Protein AF-B9WEC1-F1 (afdb_monomer_lite)

Secondary structure (DSSP, 8-state):
---------------------------------SSSHHHHTT----HHHHHHHHHHHHHHHHIIIIIHHHHHHHHHHHHHHHS--SBPPPEEP-EEEEEEEEE-TT-TT-EEEEEEEEEPPB-GGG-TT-PPPTT-EEEEEEEEEEEEPP-TT------EEEEEEEEEEEESS-----EEEEEEEEEEEE--HHHHHHHH-SSS-GGGTTTS-TTTS----EEEEEPPPEEEEHHHHTTEEEEEEEEEE-----------------------B---EEE-TTT-EEEEEEE--HHHHHHHHTHHHHHHHHHHHHHHHHHHHHHHHHHHHHHHHHHTT-

pLDDT: mean 71.39, std 20.26, range [25.2, 93.75]

Foldseek 3Di:
DDDDDDDDDDDDDDDDDDDDDDDDDDDDDDDDPDDPVVVVVVDPDDPVVVVVVVLVVVLVCCLVPPLLVVLLVVLVVVLCVVDPDQKDPWAFKDWDWDWDWDCDPVDRPDTAIEIKIKTDWDFPPPDPRDAFDQAWKKWKKWKWKKAFADPDPDPQPWDKFKKKKWKWFDFPDDPDPDRDTPDIDIDIDTQPQQVQQCVQQVDDHPVCPVVDDCVNGVNGSIDIDIDDIDIDRRSVSVRTGIMMMMIGGPPPPPPPPVDDDDDDDDDPPNDHPDDRMDIDRVPTTMMMGTDDDDPRVCCVVVVVVCSVVSSVVSSCVVSVVVVVVSVVVVVVVVVVVD

Organism: Candida dubliniensis (strain CD36 / ATCC MYA-646 / CBS 7987 / NCPF 3949 / NRRL Y-17841) (NCBI:txid573826)

Sequence (338 aa):
MRDVYEEHNLYKNQTTTIRQKLEHPSKSNTNHITMSWLRYLGLTVPLAALRSYLYMATTATTSLFVLLPIAMITYDQYYKTLIPNESSPIIPLNFTTTTITYKNLKSSNNSNSKNILISNAINPNIFQDYQYDDQLTYIFNINIQAICLSHNNLPLHNEITKINYELISSAAESGDRGDESFKQGSIILNCDPYVIYSRNNQFIPFNFRFWLSPFLIESSQINNINLYPLEIPGNQLKHWGNFKIILNNDNNNNNNNNNNNNNNSQNDHKEIQDIRYLIDDNSSWIQFDVKWSGFRYYMVKYYYICYLTGTVIFFMVSAGVGFFTSYTILLLNNRNKL

Radius of gyration: 43.04 Å; chains: 1; bounding box: 116×77×111 Å

Structure (mmCIF, N/CA/C/O backbone):
data_AF-B9WEC1-F1
#
_entry.id   AF-B9WEC1-F1
#
loop_
_atom_site.group_PDB
_atom_site.id
_atom_site.type_symbol
_atom_site.label_atom_id
_atom_site.label_alt_id
_atom_site.label_comp_id
_atom_site.label_asym_id
_atom_site.label_entity_id
_atom_site.label_seq_id
_atom_site.pdbx_PDB_ins_code
_atom_site.Cartn_x
_atom_site.Cartn_y
_atom_site.Cartn_z
_atom_site.occupancy
_atom_site.B_iso_or_equiv
_atom_site.auth_seq_id
_atom_site.auth_comp_id
_atom_site.auth_asym_id
_atom_site.auth_atom_id
_atom_site.pdbx_PDB_model_num
ATOM 1 N N . MET A 1 1 ? 71.132 47.083 -38.406 1.00 38.03 1 MET A N 1
ATOM 2 C CA . MET A 1 1 ? 72.248 47.105 -39.375 1.00 38.03 1 MET A CA 1
ATOM 3 C C . MET A 1 1 ? 71.842 46.183 -40.520 1.00 38.03 1 MET A C 1
ATOM 5 O O . MET A 1 1 ? 71.783 44.994 -40.261 1.00 38.03 1 MET A O 1
ATOM 9 N N . ARG A 1 2 ? 71.451 46.778 -41.666 1.00 30.42 2 ARG A N 1
ATOM 10 C CA . ARG A 1 2 ? 71.318 46.266 -43.061 1.00 30.42 2 ARG A CA 1
ATOM 11 C C . ARG A 1 2 ? 70.927 44.789 -43.265 1.00 30.42 2 ARG A C 1
ATOM 13 O O . ARG A 1 2 ? 71.685 43.919 -42.868 1.00 30.42 2 ARG A O 1
ATOM 20 N N . ASP A 1 3 ? 69.734 44.463 -43.764 1.00 31.52 3 ASP A N 1
ATOM 21 C CA . ASP A 1 3 ? 69.182 44.606 -45.141 1.00 31.52 3 ASP A CA 1
ATOM 22 C C . ASP A 1 3 ? 69.418 43.369 -46.036 1.00 31.52 3 ASP A C 1
ATOM 24 O O . ASP A 1 3 ? 70.488 42.769 -45.994 1.00 31.52 3 ASP A O 1
ATOM 28 N N . VAL A 1 4 ? 68.430 43.145 -46.926 1.00 34.69 4 VAL A N 1
ATOM 29 C CA . VAL A 1 4 ? 68.424 42.391 -48.211 1.00 34.69 4 VAL A CA 1
ATOM 30 C C . VAL A 1 4 ? 68.012 40.901 -48.115 1.00 34.69 4 VAL A C 1
ATOM 32 O O . VAL A 1 4 ? 68.757 40.096 -47.575 1.00 34.69 4 VAL A O 1
ATOM 35 N N . TYR A 1 5 ? 66.750 40.511 -48.380 1.00 31.38 5 TYR A N 1
ATOM 36 C CA . TYR A 1 5 ? 65.995 40.308 -49.653 1.00 31.38 5 TYR A CA 1
ATOM 37 C C . TYR A 1 5 ? 66.299 38.999 -50.419 1.00 31.38 5 TYR A C 1
ATOM 39 O O . TYR A 1 5 ? 67.451 38.747 -50.743 1.00 31.38 5 TYR A O 1
ATOM 47 N N . GLU A 1 6 ? 65.205 38.288 -50.768 1.00 30.80 6 GLU A N 1
ATOM 48 C CA . GLU A 1 6 ? 65.012 37.353 -51.909 1.00 30.80 6 GLU A CA 1
ATOM 49 C C . GLU A 1 6 ? 65.859 36.052 -51.941 1.00 30.80 6 GLU A C 1
ATOM 51 O O . GLU A 1 6 ? 66.952 35.984 -51.410 1.00 30.80 6 GLU A O 1
ATOM 56 N N . GLU A 1 7 ? 65.424 34.902 -52.467 1.00 29.77 7 GLU A N 1
ATOM 57 C CA . GLU A 1 7 ? 64.543 34.665 -53.606 1.00 29.77 7 GLU A CA 1
ATOM 58 C C . GLU A 1 7 ? 64.043 33.200 -53.619 1.00 29.77 7 GLU A C 1
ATOM 60 O O . GLU A 1 7 ? 64.721 32.262 -53.192 1.00 29.77 7 GLU A O 1
ATOM 65 N N . HIS A 1 8 ? 62.831 33.018 -54.137 1.00 31.38 8 HIS A N 1
ATOM 66 C CA . HIS A 1 8 ? 62.244 31.748 -54.557 1.00 31.38 8 HIS A CA 1
ATOM 67 C C . HIS A 1 8 ? 63.051 31.083 -55.693 1.00 31.38 8 HIS A C 1
ATOM 69 O O . HIS A 1 8 ? 63.677 31.761 -56.496 1.00 31.38 8 HIS A O 1
ATOM 75 N N . ASN A 1 9 ? 62.845 29.770 -55.863 1.00 27.11 9 ASN A N 1
ATOM 76 C CA . ASN A 1 9 ? 63.172 28.947 -57.043 1.00 27.11 9 ASN A CA 1
ATOM 77 C C . ASN A 1 9 ? 64.584 28.344 -57.116 1.00 27.11 9 ASN A C 1
ATOM 79 O O . ASN A 1 9 ? 65.492 28.888 -57.729 1.00 27.11 9 ASN A O 1
ATOM 83 N N . LEU A 1 10 ? 64.690 27.080 -56.703 1.00 29.86 10 LEU A N 1
ATOM 84 C CA . LEU A 1 10 ? 65.572 26.128 -57.380 1.00 29.86 10 LEU A CA 1
ATOM 85 C C . LEU A 1 10 ? 64.781 24.862 -57.710 1.00 29.86 10 LEU A C 1
ATOM 87 O O . LEU A 1 10 ? 64.733 23.865 -56.994 1.00 29.86 10 LEU A O 1
ATOM 91 N N . TYR A 1 11 ? 64.076 25.002 -58.829 1.00 25.20 11 TYR A N 1
ATOM 92 C CA . TYR A 1 11 ? 63.603 23.938 -59.694 1.00 25.20 11 TYR A CA 1
ATOM 93 C C . TYR A 1 11 ? 64.658 22.827 -59.841 1.00 25.20 11 TYR A C 1
ATOM 95 O O . TYR A 1 11 ? 65.832 23.099 -60.071 1.00 25.20 11 TYR A O 1
ATOM 103 N N . LYS A 1 12 ? 64.182 21.574 -59.818 1.00 28.69 12 LYS A N 1
ATOM 104 C CA . LYS A 1 12 ? 64.298 20.660 -60.970 1.00 28.69 12 LYS A CA 1
ATOM 105 C C . LYS A 1 12 ? 65.624 20.791 -61.737 1.00 28.69 12 LYS A C 1
ATOM 107 O O . LYS A 1 12 ? 65.738 21.659 -62.593 1.00 28.69 12 LYS A O 1
ATOM 112 N N . ASN A 1 13 ? 66.568 19.890 -61.473 1.00 26.53 13 ASN A N 1
ATOM 113 C CA . ASN A 1 13 ? 67.357 19.166 -62.484 1.00 26.53 13 ASN A CA 1
ATOM 114 C C . ASN A 1 13 ? 68.583 18.528 -61.828 1.00 26.53 13 ASN A C 1
ATOM 116 O O . ASN A 1 13 ? 69.615 19.172 -61.704 1.00 26.53 13 ASN A O 1
ATOM 120 N N . GLN A 1 14 ? 68.484 17.246 -61.476 1.00 28.78 14 GLN A N 1
ATOM 121 C CA . GLN A 1 14 ? 69.595 16.300 -61.633 1.00 28.78 14 GLN A CA 1
ATOM 122 C C . GLN A 1 14 ? 69.066 14.868 -61.510 1.00 28.78 14 GLN A C 1
ATOM 124 O O . GLN A 1 14 ? 69.209 14.160 -60.520 1.00 28.78 14 GLN A O 1
ATOM 129 N N . THR A 1 15 ? 68.391 14.452 -62.577 1.00 29.19 15 THR A N 1
ATOM 130 C CA . THR A 1 15 ? 68.428 13.073 -63.058 1.00 29.19 15 THR A CA 1
ATOM 131 C C . THR A 1 15 ? 69.872 12.642 -63.348 1.00 29.19 15 THR A C 1
ATOM 133 O O . THR A 1 15 ? 70.753 13.470 -63.567 1.00 29.19 15 THR A O 1
ATOM 136 N N . THR A 1 16 ? 70.058 11.325 -63.468 1.00 29.23 16 THR A N 1
ATOM 137 C CA . THR A 1 16 ? 71.168 10.631 -64.153 1.00 29.23 16 THR A CA 1
ATOM 138 C C . THR A 1 16 ? 72.523 10.548 -63.454 1.00 29.23 16 THR A C 1
ATOM 140 O O . THR A 1 16 ? 73.466 11.240 -63.806 1.00 29.23 16 THR A O 1
ATOM 143 N N . THR A 1 17 ? 72.648 9.575 -62.551 1.00 27.94 17 THR A N 1
ATOM 144 C CA . THR A 1 17 ? 73.740 8.573 -62.472 1.00 27.94 17 THR A CA 1
ATOM 145 C C . THR A 1 17 ? 73.402 7.712 -61.252 1.00 27.94 17 THR A C 1
ATOM 147 O O . THR A 1 17 ? 73.398 8.186 -60.132 1.00 27.94 17 THR A O 1
ATOM 150 N N . ILE A 1 18 ? 72.901 6.488 -61.379 1.00 31.27 18 ILE A N 1
ATOM 151 C CA . ILE A 1 18 ? 73.703 5.282 -61.582 1.00 31.27 18 ILE A CA 1
ATOM 152 C C . ILE A 1 18 ? 72.724 4.199 -62.064 1.00 31.27 18 ILE A C 1
ATOM 154 O O . ILE A 1 18 ? 71.872 3.719 -61.317 1.00 31.27 18 ILE A O 1
ATOM 158 N N . ARG A 1 19 ? 72.828 3.826 -63.339 1.00 28.25 19 ARG A N 1
ATOM 159 C CA . ARG A 1 19 ? 72.298 2.569 -63.870 1.00 28.25 19 ARG A CA 1
ATOM 160 C C . ARG A 1 19 ? 73.506 1.751 -64.321 1.00 28.25 19 ARG A C 1
ATOM 162 O O . ARG A 1 19 ? 74.376 2.286 -64.993 1.00 28.25 19 ARG A O 1
ATOM 169 N N . GLN A 1 20 ? 73.448 0.460 -64.002 1.00 27.66 20 GLN A N 1
ATOM 170 C CA . GLN A 1 20 ? 74.104 -0.662 -64.684 1.00 27.66 20 GLN A CA 1
ATOM 171 C C . GLN A 1 20 ? 75.555 -1.013 -64.315 1.00 27.66 20 GLN A C 1
ATOM 173 O O . GLN A 1 20 ? 76.522 -0.492 -64.857 1.00 27.66 20 GLN A O 1
ATOM 178 N N . LYS A 1 21 ? 75.660 -2.078 -63.515 1.00 27.56 21 LYS A N 1
ATOM 179 C CA . LYS A 1 21 ? 76.541 -3.230 -63.767 1.00 27.56 21 LYS A CA 1
ATOM 180 C C . LYS A 1 21 ? 75.741 -4.474 -63.318 1.00 27.56 21 LYS A C 1
ATOM 182 O O . LYS A 1 21 ? 75.365 -4.525 -62.154 1.00 27.56 21 LYS A O 1
ATOM 187 N N . LEU A 1 22 ? 75.061 -5.191 -64.232 1.00 30.02 22 LEU A N 1
ATOM 188 C CA . LEU A 1 22 ? 75.489 -6.472 -64.857 1.00 30.02 22 LEU A CA 1
ATOM 189 C C . LEU A 1 22 ? 76.032 -7.455 -63.791 1.00 30.02 22 LEU A C 1
ATOM 191 O O . LEU A 1 22 ? 76.990 -7.092 -63.125 1.00 30.02 22 LEU A O 1
ATOM 195 N N . GLU A 1 23 ? 75.474 -8.639 -63.489 1.00 28.81 23 GLU A N 1
ATOM 196 C CA . GLU A 1 23 ? 74.960 -9.756 -64.316 1.00 28.81 23 GLU A CA 1
ATOM 197 C C . GLU A 1 23 ? 74.059 -10.737 -63.497 1.00 28.81 23 GLU A C 1
ATOM 199 O O . GLU A 1 23 ? 74.011 -10.674 -62.272 1.00 28.81 23 GLU A O 1
ATOM 204 N N . HIS A 1 24 ? 73.329 -11.623 -64.197 1.00 29.25 24 HIS A N 1
ATOM 205 C CA . HIS A 1 24 ? 72.339 -12.636 -63.745 1.00 29.25 24 HIS A CA 1
ATOM 206 C C . HIS A 1 24 ? 72.929 -13.877 -62.982 1.00 29.25 24 HIS A C 1
ATOM 208 O O . HIS A 1 24 ? 74.112 -13.892 -62.676 1.00 29.25 24 HIS A O 1
ATOM 214 N N . PRO A 1 25 ? 72.183 -14.993 -62.759 1.00 41.16 25 PRO A N 1
ATOM 215 C CA . PRO A 1 25 ? 71.217 -15.252 -61.681 1.00 41.16 25 PRO A CA 1
ATOM 216 C C . PRO A 1 25 ? 71.595 -16.498 -60.829 1.00 41.16 25 PRO A C 1
ATOM 218 O O . PRO A 1 25 ? 72.248 -17.419 -61.312 1.00 41.16 25 PRO A O 1
ATOM 221 N N . SER A 1 26 ? 71.083 -16.640 -59.601 1.00 27.91 26 SER A N 1
ATOM 222 C CA . SER A 1 26 ? 71.010 -17.969 -58.967 1.00 27.91 26 SER A CA 1
ATOM 223 C C . SER A 1 26 ? 69.711 -18.166 -58.182 1.00 27.91 26 SER A C 1
ATOM 225 O O . SER A 1 26 ? 69.273 -17.334 -57.391 1.00 27.91 26 SER A O 1
ATOM 227 N N . LYS A 1 27 ? 69.047 -19.286 -58.483 1.00 31.72 27 LYS A N 1
ATOM 228 C CA . LYS A 1 27 ? 67.912 -19.847 -57.744 1.00 31.72 27 LYS A CA 1
ATOM 229 C C . LYS A 1 27 ? 68.378 -20.274 -56.348 1.00 31.72 27 LYS A C 1
ATOM 231 O O . LYS A 1 27 ? 69.328 -21.039 -56.266 1.00 31.72 27 LYS A O 1
ATOM 236 N N . SER A 1 28 ? 67.613 -19.953 -55.306 1.00 27.14 28 SER A N 1
ATOM 237 C CA . SER A 1 28 ? 66.687 -20.904 -54.657 1.00 27.14 28 SER A CA 1
ATOM 238 C C . SER A 1 28 ? 66.096 -20.310 -53.373 1.00 27.14 28 SER A C 1
ATOM 240 O O . SER A 1 28 ? 66.854 -19.765 -52.583 1.00 27.14 28 SER A O 1
ATOM 242 N N . ASN A 1 29 ? 64.775 -20.482 -53.202 1.00 29.52 29 ASN A N 1
ATOM 243 C CA . ASN A 1 29 ? 64.042 -20.880 -51.985 1.00 29.52 29 ASN A CA 1
ATOM 244 C C . ASN A 1 29 ? 64.461 -20.262 -50.636 1.00 29.52 29 ASN A C 1
ATOM 246 O O . ASN A 1 29 ? 65.607 -20.324 -50.234 1.00 29.52 29 ASN A O 1
ATOM 250 N N . THR A 1 30 ? 63.589 -19.753 -49.774 1.00 33.59 30 THR A N 1
ATOM 251 C CA . THR A 1 30 ? 62.149 -19.944 -49.535 1.00 33.59 30 THR A CA 1
ATOM 252 C C . THR A 1 30 ? 61.840 -19.026 -48.352 1.00 33.59 30 THR A C 1
ATOM 254 O O . THR A 1 30 ? 62.698 -18.898 -47.485 1.00 33.59 30 THR A O 1
ATOM 257 N N . ASN A 1 31 ? 60.652 -18.412 -48.316 1.00 33.97 31 ASN A N 1
ATOM 258 C CA . ASN A 1 31 ? 59.822 -18.160 -47.119 1.00 33.97 31 ASN A CA 1
ATOM 259 C C . ASN A 1 31 ? 58.834 -17.020 -47.401 1.00 33.97 31 ASN A C 1
ATOM 261 O O . ASN A 1 31 ? 58.994 -15.894 -46.946 1.00 33.97 31 ASN A O 1
ATOM 265 N N . HIS A 1 32 ? 57.773 -17.339 -48.138 1.00 36.50 32 HIS A N 1
ATOM 266 C CA . HIS A 1 32 ? 56.516 -16.600 -48.069 1.00 36.50 32 HIS A CA 1
ATOM 267 C C . HIS A 1 32 ? 55.407 -17.620 -47.817 1.00 36.50 32 HIS A C 1
ATOM 269 O O . HIS A 1 32 ? 54.823 -18.173 -48.744 1.00 36.50 32 HIS A O 1
ATOM 275 N N . ILE A 1 33 ? 55.160 -17.911 -46.540 1.00 49.62 33 ILE A N 1
ATOM 276 C CA . ILE A 1 33 ? 53.970 -18.636 -46.097 1.00 49.62 33 ILE A CA 1
ATOM 277 C C . ILE A 1 33 ? 53.111 -17.635 -45.342 1.00 49.62 33 ILE A C 1
ATOM 279 O O . ILE A 1 33 ? 53.165 -17.543 -44.124 1.00 49.62 33 ILE A O 1
ATOM 283 N N . THR A 1 34 ? 52.312 -16.881 -46.083 1.00 51.12 34 THR A N 1
ATOM 284 C CA . THR A 1 34 ? 51.049 -16.345 -45.583 1.00 51.12 34 THR A CA 1
ATOM 285 C C . THR A 1 34 ? 50.059 -16.374 -46.749 1.00 51.12 34 THR A C 1
ATOM 287 O O . THR A 1 34 ? 50.358 -15.878 -47.830 1.00 51.12 34 THR A O 1
ATOM 290 N N . MET A 1 35 ? 48.884 -16.980 -46.527 1.00 54.84 35 MET A N 1
ATOM 291 C CA . MET A 1 35 ? 47.703 -17.002 -47.420 1.00 54.84 35 MET A CA 1
ATOM 292 C C . MET A 1 35 ? 47.603 -18.099 -48.514 1.00 54.84 35 MET A C 1
ATOM 294 O O . MET A 1 35 ? 47.125 -17.826 -49.614 1.00 54.84 35 MET A O 1
ATOM 298 N N . SER A 1 36 ? 47.958 -19.362 -48.240 1.00 56.75 36 SER A N 1
ATOM 299 C CA . SER A 1 36 ? 47.733 -20.489 -49.181 1.00 56.75 36 SER A CA 1
ATOM 300 C C . SER A 1 36 ? 46.411 -21.256 -48.978 1.00 56.75 36 SER A C 1
ATOM 302 O O . SER A 1 36 ? 45.844 -21.748 -49.951 1.00 56.75 36 SER A O 1
ATOM 304 N N . TRP A 1 37 ? 45.859 -21.304 -47.760 1.00 59.72 37 TRP A N 1
ATOM 305 C CA . TRP A 1 37 ? 44.571 -21.966 -47.466 1.00 59.72 37 TRP A CA 1
ATOM 306 C C . TRP A 1 37 ? 43.409 -21.328 -48.226 1.00 59.72 37 TRP A C 1
ATOM 308 O O . TRP A 1 37 ? 42.587 -22.032 -48.805 1.00 59.72 37 TRP A O 1
ATOM 318 N N . LEU A 1 38 ? 43.291 -19.995 -48.206 1.00 56.69 38 LEU A N 1
ATOM 319 C CA . LEU A 1 38 ? 42.103 -19.281 -48.712 1.00 56.69 38 LEU A CA 1
ATOM 320 C C . LEU A 1 38 ? 41.881 -19.483 -50.218 1.00 56.69 38 LEU A C 1
ATOM 322 O O . LEU A 1 38 ? 40.744 -19.465 -50.680 1.00 56.69 38 LEU A O 1
ATOM 326 N N . ARG A 1 39 ? 42.951 -19.762 -50.972 1.00 55.06 39 ARG A N 1
ATOM 327 C CA . ARG A 1 39 ? 42.875 -20.131 -52.392 1.00 55.06 39 ARG A CA 1
ATOM 328 C C . ARG A 1 39 ? 42.375 -21.558 -52.633 1.00 55.06 39 ARG A C 1
ATOM 330 O O . ARG A 1 39 ? 41.810 -21.802 -53.693 1.00 55.06 39 ARG A O 1
ATOM 337 N N . TYR A 1 40 ? 42.545 -22.475 -51.679 1.00 57.91 40 TYR A N 1
ATOM 338 C CA . TYR A 1 40 ? 42.111 -23.873 -51.812 1.00 57.91 40 TYR A CA 1
ATOM 339 C C . TYR A 1 40 ? 40.578 -24.016 -51.811 1.00 57.91 40 TYR A C 1
ATOM 341 O O . TYR A 1 40 ? 40.043 -24.951 -52.393 1.00 57.91 40 TYR A O 1
ATOM 349 N N . LEU A 1 41 ? 39.860 -23.050 -51.226 1.00 59.72 41 LEU A N 1
ATOM 350 C CA . LEU A 1 41 ? 38.393 -23.016 -51.186 1.00 59.72 41 LEU A CA 1
ATOM 351 C C . LEU A 1 41 ? 37.747 -22.276 -52.376 1.00 59.72 41 LEU A C 1
ATOM 353 O O . LEU A 1 41 ? 36.547 -22.020 -52.345 1.00 59.72 41 LEU A O 1
ATOM 357 N N . GLY A 1 42 ? 38.507 -21.892 -53.412 1.00 50.31 42 GLY A N 1
ATOM 358 C CA . GLY A 1 42 ? 37.960 -21.262 -54.628 1.00 50.31 42 GLY A CA 1
ATOM 359 C C . GLY A 1 42 ? 37.287 -19.892 -54.425 1.00 50.31 42 GLY A C 1
ATOM 360 O O . GLY A 1 42 ? 36.680 -19.357 -55.347 1.00 50.31 42 GLY A O 1
ATOM 361 N N . LEU A 1 43 ? 37.399 -19.298 -53.235 1.00 56.59 43 LEU A N 1
ATOM 362 C CA . LEU A 1 43 ? 36.760 -18.035 -52.873 1.00 56.59 43 LEU A CA 1
ATOM 363 C C . LEU A 1 43 ? 37.667 -16.851 -53.235 1.00 56.59 43 LEU A C 1
ATOM 365 O O . LEU A 1 43 ? 38.415 -16.326 -52.412 1.00 56.59 43 LEU A O 1
ATOM 369 N N . THR A 1 44 ? 37.593 -16.393 -54.485 1.00 57.28 44 THR A N 1
ATOM 370 C CA . THR A 1 44 ? 38.149 -15.091 -54.888 1.00 57.28 44 THR A CA 1
ATOM 371 C C . THR A 1 44 ? 37.169 -13.978 -54.519 1.00 57.28 44 THR A C 1
ATOM 373 O O . THR A 1 44 ? 36.477 -13.433 -55.376 1.00 57.28 44 THR A O 1
ATOM 376 N N . VAL A 1 45 ? 37.069 -13.653 -53.228 1.00 61.81 45 VAL A N 1
ATOM 377 C CA . VAL A 1 45 ? 36.249 -12.518 -52.779 1.00 61.81 45 VAL A CA 1
ATOM 378 C C . VAL A 1 45 ? 37.033 -11.224 -53.008 1.00 61.81 45 VAL A C 1
ATOM 380 O O . VAL A 1 45 ? 38.158 -11.109 -52.512 1.00 61.81 45 VAL A O 1
ATOM 383 N N . PRO A 1 46 ? 36.483 -10.226 -53.723 1.00 72.69 46 PRO A N 1
ATOM 384 C CA . PRO A 1 46 ? 37.136 -8.931 -53.844 1.00 72.69 46 PRO A CA 1
ATOM 385 C C . PRO A 1 46 ? 37.290 -8.305 -52.452 1.00 72.69 46 PRO A C 1
ATOM 387 O O . PRO A 1 46 ? 36.340 -8.248 -51.673 1.00 72.69 46 PRO A O 1
ATOM 390 N N . LEU A 1 47 ? 38.487 -7.802 -52.139 1.00 69.94 47 LEU A N 1
ATOM 391 C CA . LEU A 1 47 ? 38.844 -7.248 -50.822 1.00 69.94 47 LEU A CA 1
ATOM 392 C C . LEU A 1 47 ? 37.862 -6.158 -50.334 1.00 69.94 47 LEU A C 1
ATOM 394 O O . LEU A 1 47 ? 37.643 -5.999 -49.134 1.00 69.94 47 LEU A O 1
ATOM 398 N N . ALA A 1 48 ? 37.221 -5.443 -51.263 1.00 69.06 48 ALA A N 1
ATOM 399 C CA . ALA A 1 48 ? 36.177 -4.459 -50.978 1.00 69.06 48 ALA A CA 1
ATOM 400 C C . ALA A 1 48 ? 34.876 -5.078 -50.419 1.00 69.06 48 ALA A C 1
ATOM 402 O O . ALA A 1 48 ? 34.260 -4.505 -49.515 1.00 69.06 48 ALA A O 1
ATOM 403 N N . ALA A 1 49 ? 34.476 -6.259 -50.902 1.00 71.81 49 ALA A N 1
ATOM 404 C CA . ALA A 1 49 ? 33.308 -6.983 -50.398 1.00 71.81 49 ALA A CA 1
ATOM 405 C C . ALA A 1 49 ? 33.574 -7.567 -49.002 1.00 71.81 49 ALA A C 1
ATOM 407 O O . ALA A 1 49 ? 32.727 -7.478 -48.119 1.00 71.81 49 ALA A O 1
ATOM 408 N N . LEU A 1 50 ? 34.785 -8.078 -48.756 1.00 78.69 50 LEU A N 1
ATOM 409 C CA . LEU A 1 50 ? 35.155 -8.591 -47.433 1.00 78.69 50 LEU A CA 1
ATOM 410 C C . LEU A 1 50 ? 35.204 -7.472 -46.382 1.00 78.69 50 LEU A C 1
ATOM 412 O O . LEU A 1 50 ? 34.730 -7.647 -45.264 1.00 78.69 50 LEU A O 1
ATOM 416 N N . ARG A 1 51 ? 35.723 -6.295 -46.749 1.00 75.31 51 ARG A N 1
ATOM 417 C CA . ARG A 1 51 ? 35.779 -5.131 -45.858 1.00 75.31 51 ARG A CA 1
ATOM 418 C C . ARG A 1 51 ? 34.388 -4.608 -45.485 1.00 75.31 51 ARG A C 1
ATOM 420 O O . ARG A 1 51 ? 34.151 -4.309 -44.320 1.00 75.31 51 ARG A O 1
ATOM 427 N N . SER A 1 52 ? 33.474 -4.505 -46.448 1.00 75.31 52 SER A N 1
ATOM 428 C CA . SER A 1 52 ? 32.092 -4.068 -46.190 1.00 75.31 52 SER A CA 1
ATOM 429 C C . SER A 1 52 ? 31.308 -5.083 -45.357 1.00 75.31 52 SER A C 1
ATOM 431 O O . SER A 1 52 ? 30.619 -4.683 -44.419 1.00 75.31 52 SER A O 1
ATOM 433 N N . TYR A 1 53 ? 31.481 -6.381 -45.623 1.00 80.44 53 TYR A N 1
ATOM 434 C CA . TYR A 1 53 ? 30.881 -7.439 -44.811 1.00 80.44 53 TYR A CA 1
ATOM 435 C C . TYR A 1 53 ? 31.401 -7.426 -43.371 1.00 80.44 53 TYR A C 1
ATOM 437 O O . TYR A 1 53 ? 30.614 -7.533 -42.437 1.00 80.44 53 TYR A O 1
ATOM 445 N N . LEU A 1 54 ? 32.709 -7.234 -43.174 1.00 83.25 54 LEU A N 1
ATOM 446 C CA . LEU A 1 54 ? 33.307 -7.173 -41.840 1.00 83.25 54 LEU A CA 1
ATOM 447 C C . LEU A 1 54 ? 32.777 -5.963 -41.059 1.00 83.25 54 LEU A C 1
ATOM 449 O O . LEU A 1 54 ? 32.390 -6.124 -39.906 1.00 83.25 54 LEU A O 1
ATOM 453 N N . TYR A 1 55 ? 32.648 -4.792 -41.696 1.00 80.06 55 TYR A N 1
ATOM 454 C CA . TYR A 1 55 ? 32.002 -3.638 -41.063 1.00 80.06 55 TYR A CA 1
ATOM 455 C C . TYR A 1 55 ? 30.546 -3.930 -40.689 1.00 80.06 55 TYR A C 1
ATOM 457 O O . TYR A 1 55 ? 30.196 -3.765 -39.523 1.00 80.06 55 TYR A O 1
ATOM 465 N N . MET A 1 56 ? 29.724 -4.449 -41.610 1.00 78.62 56 MET A N 1
ATOM 466 C CA . MET A 1 56 ? 28.334 -4.807 -41.296 1.00 78.62 56 MET A CA 1
ATOM 467 C C . MET A 1 56 ? 28.232 -5.835 -40.166 1.00 78.62 56 MET A C 1
ATOM 469 O O . MET A 1 56 ? 27.431 -5.650 -39.253 1.00 78.62 56 MET A O 1
ATOM 473 N N . ALA A 1 57 ? 29.056 -6.883 -40.188 1.00 83.94 57 ALA A N 1
ATOM 474 C CA . ALA A 1 57 ? 29.059 -7.918 -39.163 1.00 83.94 57 ALA A CA 1
ATOM 475 C C . ALA A 1 57 ? 29.462 -7.350 -37.798 1.00 83.94 57 ALA A C 1
ATOM 477 O O . ALA A 1 57 ? 28.787 -7.622 -36.812 1.00 83.94 57 ALA A O 1
ATOM 478 N N . THR A 1 58 ? 30.503 -6.511 -37.734 1.00 85.00 58 THR A N 1
ATOM 479 C CA . THR A 1 58 ? 30.911 -5.859 -36.478 1.00 85.00 58 THR A CA 1
ATOM 480 C C . THR A 1 58 ? 29.858 -4.889 -35.951 1.00 85.00 58 THR A C 1
ATOM 482 O O . THR A 1 58 ? 29.629 -4.842 -34.746 1.00 85.00 58 THR A O 1
ATOM 485 N N . THR A 1 59 ? 29.157 -4.153 -36.816 1.00 82.88 59 THR A N 1
ATOM 486 C CA . THR A 1 59 ? 28.065 -3.261 -36.398 1.00 82.88 59 THR A CA 1
ATOM 487 C C . THR A 1 59 ? 26.840 -4.055 -35.927 1.00 82.88 59 THR A C 1
ATOM 489 O O . THR A 1 59 ? 26.219 -3.709 -34.922 1.00 82.88 59 THR A O 1
ATOM 492 N N . ALA A 1 60 ? 26.509 -5.163 -36.594 1.00 82.62 60 ALA A N 1
ATOM 493 C CA . ALA A 1 60 ? 25.417 -6.047 -36.188 1.00 82.62 60 ALA A CA 1
ATOM 494 C C . ALA A 1 60 ? 25.703 -6.741 -34.844 1.00 82.62 60 ALA A C 1
ATOM 496 O O . ALA A 1 60 ? 24.836 -6.792 -33.975 1.00 82.62 60 ALA A O 1
ATOM 497 N N . THR A 1 61 ? 26.927 -7.228 -34.624 1.00 87.25 61 THR A N 1
ATOM 498 C CA . THR A 1 61 ? 27.289 -7.868 -33.351 1.00 87.25 61 THR A CA 1
ATOM 499 C C . THR A 1 61 ? 27.391 -6.862 -32.211 1.00 87.25 61 THR A C 1
ATOM 501 O O . THR A 1 61 ? 26.875 -7.120 -31.128 1.00 87.25 61 THR A O 1
ATOM 504 N N . THR A 1 62 ? 27.988 -5.690 -32.433 1.00 87.69 62 THR A N 1
ATOM 505 C CA . THR A 1 62 ? 28.063 -4.647 -31.395 1.00 87.69 62 THR A CA 1
ATOM 506 C C . THR A 1 62 ? 26.686 -4.090 -31.037 1.00 87.69 62 THR A C 1
ATOM 508 O O . THR A 1 62 ? 26.412 -3.873 -29.858 1.00 87.69 62 THR A O 1
ATOM 511 N N . SER A 1 63 ? 25.775 -3.929 -32.001 1.00 86.31 63 SER A N 1
ATOM 512 C CA . SER A 1 63 ? 24.399 -3.536 -31.681 1.00 86.31 63 SER A CA 1
ATOM 513 C C . SER A 1 63 ? 23.685 -4.589 -30.830 1.00 86.31 63 SER A C 1
ATOM 515 O O . SER A 1 63 ? 23.195 -4.259 -29.753 1.00 86.31 63 SER A O 1
ATOM 517 N N . LEU A 1 64 ? 23.692 -5.862 -31.226 1.00 86.19 64 LEU A N 1
ATOM 518 C CA . LEU A 1 64 ? 22.967 -6.895 -30.481 1.00 86.19 64 LEU A CA 1
ATOM 519 C C . LEU A 1 64 ? 23.581 -7.177 -29.101 1.00 86.19 64 LEU A C 1
ATOM 521 O O . LEU A 1 64 ? 22.853 -7.266 -28.121 1.00 86.19 64 LEU A O 1
ATOM 525 N N . PHE A 1 65 ? 24.905 -7.293 -28.990 1.00 90.56 65 PHE A N 1
ATOM 526 C CA . PHE A 1 65 ? 25.540 -7.728 -27.739 1.00 90.56 65 PHE A CA 1
ATOM 527 C C . PHE A 1 65 ? 25.914 -6.592 -26.786 1.00 90.56 65 PHE A C 1
ATOM 529 O O . PHE A 1 65 ? 26.082 -6.847 -25.597 1.00 90.56 65 PHE A O 1
ATOM 536 N N . VAL A 1 66 ? 26.049 -5.355 -27.273 1.00 89.69 66 VAL A N 1
ATOM 537 C CA . VAL A 1 66 ? 26.423 -4.207 -26.430 1.00 89.69 66 VAL A CA 1
ATOM 538 C C . VAL A 1 66 ? 25.260 -3.236 -26.281 1.00 89.69 66 VAL A C 1
ATOM 540 O O . VAL A 1 66 ? 24.894 -2.898 -25.159 1.00 89.69 66 VAL A O 1
ATOM 543 N N . LEU A 1 67 ? 24.633 -2.810 -27.383 1.00 90.69 67 LEU A N 1
ATOM 544 C CA . LEU A 1 67 ? 23.573 -1.796 -27.307 1.00 90.69 67 LEU A CA 1
ATOM 545 C C . LEU A 1 67 ? 22.267 -2.342 -26.724 1.00 90.69 67 LEU A C 1
ATOM 547 O O . LEU A 1 67 ? 21.603 -1.614 -25.993 1.00 90.69 67 LEU A O 1
ATOM 551 N N . LEU A 1 68 ? 21.894 -3.596 -26.999 1.00 91.25 68 LEU A N 1
ATOM 552 C CA . LEU A 1 68 ? 20.652 -4.168 -26.463 1.00 91.25 68 LEU A CA 1
ATOM 553 C C . LEU A 1 68 ? 20.676 -4.316 -24.926 1.00 91.25 68 LEU A C 1
ATOM 555 O O . LEU A 1 68 ? 19.734 -3.834 -24.296 1.00 91.25 68 LEU A O 1
ATOM 559 N N . PRO A 1 69 ? 21.719 -4.886 -24.280 1.00 92.19 69 PRO A N 1
ATOM 560 C CA . PRO A 1 69 ? 21.772 -4.926 -22.816 1.00 92.19 69 PRO A CA 1
ATOM 561 C C . PRO A 1 69 ? 21.802 -3.531 -22.188 1.00 92.19 69 PRO A C 1
ATOM 563 O O . PRO A 1 69 ? 21.138 -3.298 -21.181 1.00 92.19 69 PRO A O 1
ATOM 566 N N . ILE A 1 70 ? 22.517 -2.582 -22.804 1.00 92.25 70 ILE A N 1
ATOM 567 C CA . ILE A 1 70 ? 22.525 -1.189 -22.341 1.00 92.25 70 ILE A CA 1
ATOM 568 C C . ILE A 1 70 ? 21.117 -0.592 -22.437 1.00 92.25 70 ILE A C 1
ATOM 570 O O . ILE A 1 70 ? 20.677 0.029 -21.479 1.00 92.25 70 ILE A O 1
ATOM 574 N N . ALA A 1 71 ? 20.387 -0.823 -23.532 1.00 93.06 71 ALA A N 1
ATOM 575 C CA . ALA A 1 71 ? 19.011 -0.353 -23.698 1.00 93.06 71 ALA A CA 1
ATOM 576 C C . ALA A 1 71 ? 18.039 -0.962 -22.670 1.00 93.06 71 ALA A C 1
ATOM 578 O O . ALA A 1 71 ? 17.117 -0.284 -22.219 1.00 93.06 71 ALA A O 1
ATOM 579 N N . MET A 1 72 ? 18.241 -2.223 -22.273 1.00 93.50 72 MET A N 1
ATOM 580 C CA . MET A 1 72 ? 17.462 -2.850 -21.198 1.00 93.50 72 MET A CA 1
ATOM 581 C C . MET A 1 72 ? 17.745 -2.199 -19.841 1.00 93.50 72 MET A C 1
ATOM 583 O O . MET A 1 72 ? 16.809 -1.861 -19.120 1.00 93.50 72 MET A O 1
ATOM 587 N N . ILE A 1 73 ? 19.021 -1.976 -19.507 1.00 93.75 73 ILE A N 1
ATOM 588 C CA . ILE A 1 73 ? 19.425 -1.343 -18.241 1.00 93.75 73 ILE A CA 1
ATOM 589 C C . ILE A 1 73 ? 18.937 0.108 -18.176 1.00 93.75 73 ILE A C 1
ATOM 591 O O . ILE A 1 73 ? 18.412 0.541 -17.151 1.00 93.75 73 ILE A O 1
ATOM 595 N N . THR A 1 74 ? 19.081 0.871 -19.261 1.00 92.69 74 THR A N 1
ATOM 596 C CA . THR A 1 74 ? 18.633 2.269 -19.293 1.00 92.69 74 THR A CA 1
ATOM 597 C C . THR A 1 74 ? 17.119 2.375 -19.195 1.00 92.69 74 THR A C 1
ATOM 599 O O . THR A 1 74 ? 16.628 3.249 -18.481 1.00 92.69 74 THR A O 1
ATOM 602 N N . TYR A 1 75 ? 16.374 1.483 -19.856 1.00 93.25 75 TYR A N 1
ATOM 603 C CA . TYR A 1 75 ? 14.922 1.462 -19.731 1.00 93.25 75 TYR A CA 1
ATOM 604 C C . TYR A 1 75 ? 14.467 1.031 -18.330 1.00 93.25 75 TYR A C 1
ATOM 606 O O . TYR A 1 75 ? 13.539 1.629 -17.796 1.00 93.25 75 TYR A O 1
ATOM 614 N N . ASP A 1 76 ? 15.128 0.055 -17.699 1.00 92.69 76 ASP A N 1
ATOM 615 C CA . ASP A 1 76 ? 14.831 -0.335 -16.312 1.00 92.69 76 ASP A CA 1
ATOM 616 C C . ASP A 1 76 ? 15.032 0.838 -15.340 1.00 92.69 76 ASP A C 1
ATOM 618 O O . ASP A 1 76 ? 14.159 1.137 -14.524 1.00 92.69 76 ASP A O 1
ATOM 622 N N . GLN A 1 77 ? 16.137 1.574 -15.486 1.00 91.88 77 GLN A N 1
ATOM 623 C CA . GLN A 1 77 ? 16.394 2.763 -14.675 1.00 91.88 77 GLN A CA 1
ATOM 624 C C . GLN A 1 77 ? 15.368 3.875 -14.940 1.00 91.88 77 GLN A C 1
ATOM 626 O O . GLN A 1 77 ? 14.899 4.529 -14.007 1.00 91.88 77 GLN A O 1
ATOM 631 N N . TYR A 1 78 ? 14.987 4.080 -16.203 1.00 91.38 78 TYR A N 1
ATOM 632 C CA . TYR A 1 78 ? 13.926 5.011 -16.585 1.00 91.38 78 TYR A CA 1
ATOM 633 C C . TYR A 1 78 ? 12.580 4.624 -15.954 1.00 91.38 78 TYR A C 1
ATOM 635 O O . TYR A 1 78 ? 11.917 5.476 -15.365 1.00 91.38 78 TYR A O 1
ATOM 643 N N . TYR A 1 79 ? 12.210 3.341 -16.006 1.00 90.12 79 TYR A N 1
ATOM 644 C CA . TYR A 1 79 ? 10.980 2.817 -15.415 1.00 90.12 79 TYR A CA 1
ATOM 645 C C . TYR A 1 79 ? 10.945 3.052 -13.901 1.00 90.12 79 TYR A C 1
ATOM 647 O O . TYR A 1 79 ? 9.996 3.655 -13.405 1.00 90.12 79 TYR A O 1
ATOM 655 N N . LYS A 1 80 ? 12.008 2.673 -13.179 1.00 86.69 80 LYS A N 1
ATOM 656 C CA . LYS A 1 80 ? 12.124 2.872 -11.721 1.00 86.69 80 LYS A CA 1
ATOM 657 C C . LYS A 1 80 ? 12.102 4.341 -11.302 1.00 86.69 80 LYS A C 1
ATOM 659 O O . LYS A 1 80 ? 11.663 4.659 -10.205 1.00 86.69 80 LYS A O 1
ATOM 664 N N . THR A 1 81 ? 12.566 5.241 -12.168 1.00 85.12 81 THR A N 1
ATOM 665 C CA . THR A 1 81 ? 12.520 6.687 -11.900 1.00 85.12 81 THR A CA 1
ATOM 666 C C . THR A 1 81 ? 11.110 7.255 -12.092 1.00 85.12 81 THR A C 1
ATOM 668 O O . THR A 1 81 ? 10.717 8.176 -11.384 1.00 85.12 81 THR A O 1
ATOM 671 N N . LEU A 1 82 ? 10.337 6.731 -13.049 1.00 85.31 82 LEU A N 1
ATOM 672 C CA . LEU A 1 82 ? 8.970 7.196 -13.317 1.00 85.31 82 LEU A CA 1
ATOM 673 C C . LEU A 1 82 ? 7.909 6.586 -12.404 1.00 85.31 82 LEU A C 1
ATOM 675 O O . LEU A 1 82 ? 6.861 7.200 -12.187 1.00 85.31 82 LEU A O 1
ATOM 679 N N . ILE A 1 83 ? 8.137 5.355 -11.963 1.00 86.06 83 ILE A N 1
ATOM 680 C CA . ILE A 1 83 ? 7.183 4.562 -11.199 1.00 86.06 83 ILE A CA 1
ATOM 681 C C . ILE A 1 83 ? 7.829 4.299 -9.842 1.00 86.06 83 ILE A C 1
ATOM 683 O O . ILE A 1 83 ? 8.614 3.356 -9.719 1.00 86.06 83 ILE A O 1
ATOM 687 N N . PRO A 1 84 ? 7.544 5.152 -8.837 1.00 81.50 84 PRO A N 1
ATOM 688 C CA . PRO A 1 84 ? 7.944 4.866 -7.467 1.00 81.50 84 PRO A CA 1
ATOM 689 C C . PRO A 1 84 ? 7.236 3.604 -6.964 1.00 81.50 84 PRO A C 1
ATOM 691 O O . PRO A 1 84 ? 6.292 3.109 -7.585 1.00 81.50 84 PRO A O 1
ATOM 694 N N . ASN A 1 85 ? 7.691 3.093 -5.821 1.00 82.44 85 ASN A N 1
ATOM 695 C CA . ASN A 1 85 ? 7.084 1.928 -5.184 1.00 82.44 85 ASN A CA 1
ATOM 696 C C . ASN A 1 85 ? 5.569 2.118 -5.024 1.00 82.44 85 ASN A C 1
ATOM 698 O O . ASN A 1 85 ? 5.108 3.178 -4.603 1.00 82.44 85 ASN A O 1
ATOM 702 N N . GLU A 1 86 ? 4.809 1.080 -5.376 1.00 81.75 86 GLU A N 1
ATOM 703 C CA . GLU A 1 86 ? 3.342 1.126 -5.412 1.00 81.75 86 GLU A CA 1
ATOM 704 C C . GLU A 1 86 ? 2.727 1.345 -4.032 1.00 81.75 86 GLU A C 1
ATOM 706 O O . GLU A 1 86 ? 1.679 1.977 -3.926 1.00 81.75 86 GLU A O 1
ATOM 711 N N . SER A 1 87 ? 3.397 0.852 -2.995 1.00 85.19 87 SER A N 1
ATOM 712 C CA . SER A 1 87 ? 2.916 0.902 -1.626 1.00 85.19 87 SER A CA 1
ATOM 713 C C . SER A 1 87 ? 4.026 1.318 -0.678 1.00 85.19 87 SER A C 1
ATOM 715 O O . SER A 1 87 ? 5.188 0.922 -0.833 1.00 85.19 87 SER A O 1
ATOM 717 N N . SER A 1 88 ? 3.654 2.073 0.349 1.00 84.56 88 SER A N 1
ATOM 718 C CA . SER A 1 88 ? 4.537 2.334 1.475 1.00 84.56 88 SER A CA 1
ATOM 719 C C . SER A 1 88 ? 4.779 1.058 2.289 1.00 84.56 88 SER A C 1
ATOM 721 O O . SER A 1 88 ? 3.973 0.117 2.245 1.00 84.56 88 SER A O 1
ATOM 723 N N . PRO A 1 89 ? 5.845 1.035 3.108 1.00 85.94 89 PRO A N 1
ATOM 724 C CA . PRO A 1 89 ? 5.945 0.084 4.204 1.00 85.94 89 PRO A CA 1
ATOM 725 C C . PRO A 1 89 ? 4.698 0.143 5.095 1.00 85.94 89 PRO A C 1
ATOM 727 O O . PRO A 1 89 ? 4.065 1.195 5.227 1.00 85.94 89 PRO A O 1
ATOM 730 N N . ILE A 1 90 ? 4.365 -0.990 5.711 1.00 87.69 90 ILE A N 1
ATOM 731 C CA . ILE A 1 90 ? 3.276 -1.088 6.685 1.00 87.69 90 ILE A CA 1
ATOM 732 C C . ILE A 1 90 ? 3.720 -0.377 7.965 1.00 87.69 90 ILE A C 1
ATOM 734 O O . ILE A 1 90 ? 4.752 -0.719 8.544 1.00 87.69 90 ILE A O 1
ATOM 738 N N . ILE A 1 91 ? 2.941 0.608 8.405 1.00 88.12 91 ILE A N 1
ATOM 739 C CA . ILE A 1 91 ? 3.229 1.395 9.604 1.00 88.12 91 ILE A CA 1
ATOM 740 C C . ILE A 1 91 ? 2.305 0.910 10.726 1.00 88.12 91 ILE A C 1
ATOM 742 O O . ILE A 1 91 ? 1.085 0.991 10.567 1.00 88.12 91 ILE A O 1
ATOM 746 N N . PRO A 1 92 ? 2.839 0.418 11.855 1.00 88.88 92 PRO A N 1
ATOM 747 C CA . PRO A 1 92 ? 2.010 -0.031 12.966 1.00 88.88 92 PRO A CA 1
ATOM 748 C C . PRO A 1 92 ? 1.319 1.153 13.654 1.00 88.88 92 PRO A C 1
ATOM 750 O O . PRO A 1 92 ? 1.914 2.223 13.843 1.00 88.88 92 PRO A O 1
ATOM 753 N N . LEU A 1 93 ? 0.063 0.940 14.043 1.00 89.38 93 LEU A N 1
ATOM 754 C CA . LEU A 1 93 ? -0.748 1.897 14.789 1.00 89.38 93 LEU A CA 1
ATOM 755 C C . LEU A 1 93 ? -0.822 1.464 16.251 1.00 89.38 93 LEU A C 1
ATOM 757 O O . LEU A 1 93 ? -1.318 0.385 16.548 1.00 89.38 93 LEU A O 1
ATOM 761 N N . ASN A 1 94 ? -0.367 2.327 17.155 1.00 89.06 94 ASN A N 1
ATOM 762 C CA . ASN A 1 94 ? -0.471 2.111 18.595 1.00 89.06 94 ASN A CA 1
ATOM 763 C C . ASN A 1 94 ? -1.422 3.146 19.195 1.00 89.06 94 ASN A C 1
ATOM 765 O O . ASN A 1 94 ? -1.215 4.346 18.992 1.00 89.06 94 ASN A O 1
ATOM 769 N N . PHE A 1 95 ? -2.446 2.693 19.916 1.00 86.88 95 PHE A N 1
ATOM 770 C CA . PHE A 1 95 ? -3.461 3.555 20.504 1.00 86.88 95 PHE A CA 1
ATOM 771 C C . PHE A 1 95 ? -3.275 3.731 22.010 1.00 86.88 95 PHE A C 1
ATOM 773 O O . PHE A 1 95 ? -3.281 2.796 22.803 1.00 86.88 95 PHE A O 1
ATOM 780 N N . THR A 1 96 ? -3.225 4.991 22.432 1.00 85.56 96 THR A N 1
ATOM 781 C CA . THR A 1 96 ? -3.219 5.371 23.846 1.00 85.56 96 THR A CA 1
ATOM 782 C C . THR A 1 96 ? -4.597 5.877 24.254 1.00 85.56 96 THR A C 1
ATOM 784 O O . THR A 1 96 ? -5.194 6.719 23.580 1.00 85.56 96 THR A O 1
ATOM 787 N N . THR A 1 97 ? -5.128 5.364 25.365 1.00 80.88 97 THR A N 1
ATOM 788 C CA . THR A 1 97 ? -6.394 5.862 25.921 1.00 80.88 97 THR A CA 1
ATOM 789 C C . THR A 1 97 ? -6.118 7.130 26.716 1.00 80.88 97 THR A C 1
ATOM 791 O O . THR A 1 97 ? -5.330 7.116 27.660 1.00 80.88 97 THR A O 1
ATOM 794 N N . THR A 1 98 ? -6.777 8.228 26.361 1.00 76.75 98 THR A N 1
ATOM 795 C CA . THR A 1 98 ? -6.693 9.495 27.092 1.00 76.75 98 THR A CA 1
ATOM 796 C C . THR A 1 98 ? -8.080 9.939 27.535 1.00 76.75 98 THR A C 1
ATOM 798 O O . THR A 1 98 ? -9.068 9.800 26.814 1.00 76.75 98 THR A O 1
ATOM 801 N N . THR A 1 99 ? -8.173 10.456 28.757 1.00 72.31 99 THR A N 1
ATOM 802 C CA . THR A 1 99 ? -9.436 10.921 29.334 1.00 72.31 99 THR A CA 1
ATOM 803 C C . THR A 1 99 ? -9.523 12.437 29.193 1.00 72.31 99 THR A C 1
ATOM 805 O O . THR A 1 99 ? -8.860 13.169 29.934 1.00 72.31 99 THR A O 1
ATOM 808 N N . ILE A 1 100 ? -10.334 12.940 28.261 1.00 66.44 100 ILE A N 1
ATOM 809 C CA . ILE A 1 100 ? -10.586 14.381 28.157 1.00 66.44 100 ILE A CA 1
ATOM 810 C C . ILE A 1 100 ? -11.671 14.758 29.160 1.00 66.44 100 ILE A C 1
ATOM 812 O O . ILE A 1 100 ? -12.776 14.221 29.133 1.00 66.44 100 ILE A O 1
ATOM 816 N N . THR A 1 101 ? -11.368 15.712 30.041 1.00 59.81 101 THR A N 1
ATOM 817 C CA . THR A 1 101 ? -12.356 16.299 30.952 1.00 59.81 101 THR A CA 1
ATOM 818 C C . THR A 1 101 ? -12.813 17.641 30.399 1.00 59.81 101 THR A C 1
ATOM 820 O O . THR A 1 101 ? -12.038 18.596 30.374 1.00 59.81 101 THR A O 1
ATOM 823 N N . TYR A 1 102 ? -14.077 17.739 29.989 1.00 56.00 102 TYR A N 1
ATOM 824 C CA . TYR A 1 102 ? -14.662 19.014 29.585 1.00 56.00 102 TYR A CA 1
ATOM 825 C C . TYR A 1 102 ? -15.267 19.698 30.811 1.00 56.00 102 TYR A C 1
ATOM 827 O O . TYR A 1 102 ? -16.182 19.173 31.451 1.00 56.00 102 TYR A O 1
ATOM 835 N N . LYS A 1 103 ? -14.760 20.886 31.154 1.00 43.38 103 LYS A N 1
ATOM 836 C CA . LYS A 1 103 ? -15.370 21.739 32.178 1.00 43.38 103 LYS A CA 1
ATOM 837 C C . LYS A 1 103 ? -16.379 22.656 31.494 1.00 43.38 103 LYS A C 1
ATOM 839 O O . LYS A 1 103 ? -15.995 23.601 30.809 1.00 43.38 103 LYS A O 1
ATOM 844 N N . ASN A 1 104 ? -17.671 22.378 31.657 1.00 47.44 104 ASN A N 1
ATOM 845 C CA . ASN A 1 104 ? -18.718 23.254 31.137 1.00 47.44 104 ASN A CA 1
ATOM 846 C C . ASN A 1 104 ? -18.670 24.607 31.868 1.00 47.44 104 ASN A C 1
ATOM 848 O O . ASN A 1 104 ? -19.032 24.698 33.038 1.00 47.44 104 ASN A O 1
ATOM 852 N N . LEU A 1 105 ? -18.266 25.680 31.176 1.00 48.41 105 LEU A N 1
ATOM 853 C CA . LEU A 1 105 ? -18.145 27.029 31.758 1.00 48.41 105 LEU A CA 1
ATOM 854 C C . LEU A 1 105 ? -19.469 27.614 32.295 1.00 48.41 105 LEU A C 1
ATOM 856 O O . LEU A 1 105 ? -19.437 28.593 33.034 1.00 48.41 105 LEU A O 1
ATOM 860 N N . LYS A 1 106 ? -20.629 27.029 31.961 1.00 48.88 106 LYS A N 1
ATOM 861 C CA . LYS A 1 106 ? -21.956 27.475 32.432 1.00 48.88 106 LYS A CA 1
ATOM 862 C C . LYS A 1 106 ? -22.531 26.692 33.618 1.00 48.88 106 LYS A C 1
ATOM 864 O O . LYS A 1 106 ? -23.545 27.113 34.159 1.00 48.88 106 LYS A O 1
ATOM 869 N N . SER A 1 107 ? -21.915 25.586 34.038 1.00 44.12 107 SER A N 1
ATOM 870 C CA . SER A 1 107 ? -22.385 24.795 35.183 1.00 44.12 107 SER A CA 1
ATOM 871 C C . SER A 1 107 ? -21.183 24.262 35.950 1.00 44.12 107 SER A C 1
ATOM 873 O O . SER A 1 107 ? -20.537 23.301 35.540 1.00 44.12 107 SER A O 1
ATOM 875 N N . SER A 1 108 ? -20.852 24.935 37.054 1.00 47.81 108 SER A N 1
ATOM 876 C CA . SER A 1 108 ? -19.611 24.743 37.816 1.00 47.81 108 SER A CA 1
ATOM 877 C C . SER A 1 108 ? -19.426 23.339 38.419 1.00 47.81 108 SER A C 1
ATOM 879 O O . SER A 1 108 ? -18.334 23.062 38.911 1.00 47.81 108 SER A O 1
ATOM 881 N N . ASN A 1 109 ? -20.427 22.452 38.369 1.00 47.31 109 ASN A N 1
ATOM 882 C CA . ASN A 1 109 ? -20.394 21.184 39.107 1.00 47.31 109 ASN A CA 1
ATOM 883 C C . ASN A 1 109 ? -20.490 19.906 38.260 1.00 47.31 109 ASN A C 1
ATOM 885 O O . ASN A 1 109 ? -20.356 18.835 38.837 1.00 47.31 109 ASN A O 1
ATOM 889 N N . ASN A 1 110 ? -20.640 19.969 36.928 1.00 45.88 110 ASN A N 1
ATOM 890 C CA . ASN A 1 110 ? -20.666 18.749 36.106 1.00 45.88 110 ASN A CA 1
ATOM 891 C C . ASN A 1 110 ? -19.442 18.654 35.187 1.00 45.88 110 ASN A C 1
ATOM 893 O O . ASN A 1 110 ? -19.339 19.351 34.174 1.00 45.88 110 ASN A O 1
ATOM 897 N N . SER A 1 111 ? -18.490 17.801 35.580 1.00 50.53 111 SER A N 1
ATOM 898 C CA . SER A 1 111 ? -17.320 17.447 34.772 1.00 50.53 111 SER A CA 1
ATOM 899 C C . SER A 1 111 ? -17.606 16.151 34.020 1.00 50.53 111 SER A C 1
ATOM 901 O O . SER A 1 111 ? -17.529 15.068 34.597 1.00 50.53 111 SER A O 1
ATOM 903 N N . ASN A 1 112 ? -17.929 16.259 32.733 1.00 58.69 112 ASN A N 1
ATOM 904 C CA . ASN A 1 112 ? -18.071 15.080 31.886 1.00 58.69 112 ASN A CA 1
ATOM 905 C C . ASN A 1 112 ? -16.677 14.697 31.386 1.00 58.69 112 ASN A C 1
ATOM 907 O O . ASN A 1 112 ? -16.008 15.479 30.703 1.00 58.69 112 ASN A O 1
ATOM 911 N N . SER A 1 113 ? -16.222 13.511 31.779 1.00 60.72 113 SER A N 1
ATOM 912 C CA . SER A 1 113 ? -14.989 12.907 31.282 1.00 60.72 113 SER A CA 1
ATOM 913 C C . SER A 1 113 ? -15.318 11.924 30.173 1.00 60.72 113 SER A C 1
ATOM 915 O O . SER A 1 113 ? -16.169 11.054 30.355 1.00 60.72 113 SER A O 1
ATOM 917 N N . LYS A 1 114 ? -14.627 12.054 29.043 1.00 68.81 114 LYS A N 1
ATOM 918 C CA . LYS A 1 114 ? -14.762 11.161 27.901 1.00 68.81 114 LYS A CA 1
ATOM 919 C C . LYS A 1 114 ? -13.440 10.466 27.623 1.00 68.81 114 LYS A C 1
ATOM 921 O O . LYS A 1 114 ? -12.408 11.130 27.525 1.00 68.81 114 LYS A O 1
ATOM 926 N N . ASN A 1 115 ? -13.486 9.150 27.475 1.00 73.50 115 ASN A N 1
ATOM 927 C CA . ASN A 1 115 ? -12.331 8.369 27.062 1.00 73.50 115 ASN A CA 1
ATOM 928 C C . ASN A 1 115 ? -12.237 8.413 25.535 1.00 73.50 115 ASN A C 1
ATOM 930 O O . ASN A 1 115 ? -13.193 8.066 24.841 1.00 73.50 115 ASN A O 1
ATOM 934 N N . ILE A 1 116 ? -11.093 8.851 25.022 1.00 80.88 116 ILE A N 1
ATOM 935 C CA . ILE A 1 116 ? -10.768 8.839 23.597 1.00 80.88 116 ILE A CA 1
ATOM 936 C C . ILE A 1 116 ? -9.494 8.024 23.378 1.00 80.88 116 ILE A C 1
ATOM 938 O O . ILE A 1 116 ? -8.621 7.965 24.247 1.00 80.88 116 ILE A O 1
ATOM 942 N N . LEU A 1 117 ? -9.377 7.398 22.215 1.00 82.31 117 LEU A N 1
ATOM 943 C CA . LEU A 1 117 ? -8.181 6.665 21.809 1.00 82.31 117 LEU A CA 1
ATOM 944 C C . LEU A 1 117 ? -7.418 7.512 20.797 1.00 82.31 117 LEU A C 1
ATOM 946 O O . LEU A 1 117 ? -7.9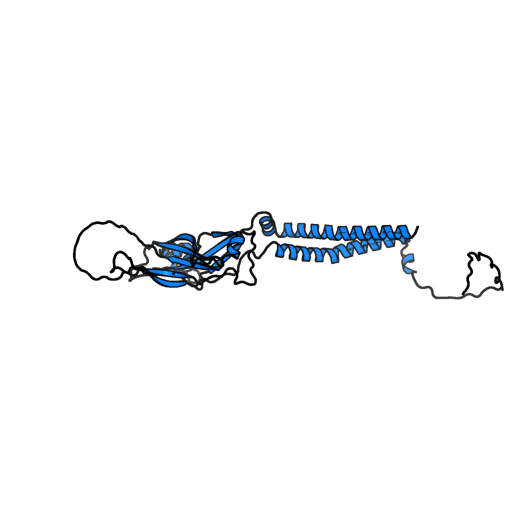96 7.956 19.809 1.00 82.31 117 LEU A O 1
ATOM 950 N N . ILE A 1 118 ? -6.132 7.745 21.045 1.00 85.31 118 ILE A N 1
ATOM 951 C CA . ILE A 1 118 ? -5.263 8.546 20.178 1.00 85.31 118 ILE A CA 1
ATOM 952 C C . ILE A 1 118 ? -4.120 7.665 19.689 1.00 85.31 118 ILE A C 1
ATOM 954 O O . ILE A 1 118 ? -3.420 7.060 20.505 1.00 85.31 118 ILE A O 1
ATOM 958 N N . SER A 1 119 ? -3.915 7.617 18.374 1.00 86.62 119 SER A N 1
ATOM 959 C CA . SER A 1 119 ? -2.798 6.887 17.780 1.00 86.62 119 SER A CA 1
ATOM 960 C C . SER A 1 119 ? -1.447 7.560 18.046 1.00 86.62 119 SER A C 1
ATOM 962 O O . SER A 1 119 ? -1.351 8.760 18.326 1.00 86.62 119 SER A O 1
ATOM 964 N N . ASN A 1 120 ? -0.370 6.806 17.842 1.00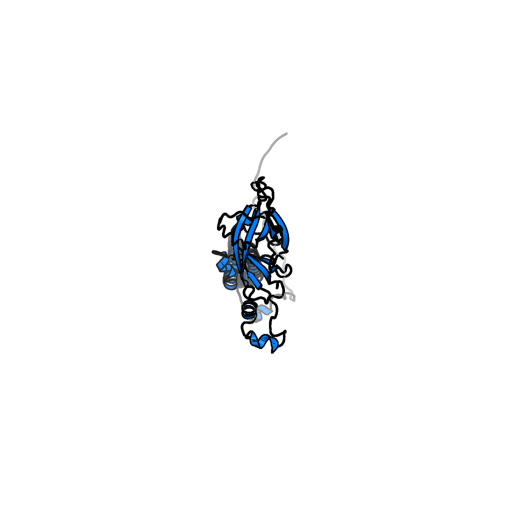 86.56 120 ASN A N 1
ATOM 965 C CA . ASN A 1 120 ? 0.961 7.362 17.651 1.00 86.56 120 ASN A CA 1
ATOM 966 C C . ASN A 1 120 ? 0.975 8.401 16.517 1.00 86.56 120 ASN A C 1
ATOM 968 O O . ASN A 1 120 ? 0.204 8.331 15.557 1.00 86.56 120 ASN A O 1
ATOM 972 N N . ALA A 1 121 ? 1.876 9.375 16.651 1.00 83.56 121 ALA A N 1
ATOM 973 C CA . ALA A 1 121 ? 2.169 10.335 15.600 1.00 83.56 121 ALA A CA 1
ATOM 974 C C . ALA A 1 121 ? 2.867 9.616 14.445 1.00 83.56 121 ALA A C 1
ATOM 976 O O . ALA A 1 121 ? 3.915 8.999 14.642 1.00 83.56 121 ALA A O 1
ATOM 977 N N . ILE A 1 122 ? 2.295 9.711 13.252 1.00 82.44 122 ILE A N 1
ATOM 978 C CA . ILE A 1 122 ? 2.856 9.104 12.053 1.00 82.44 122 ILE A CA 1
ATOM 979 C C . ILE A 1 122 ? 3.400 10.230 11.188 1.00 82.44 122 ILE A C 1
ATOM 981 O O . ILE A 1 122 ? 2.678 11.157 10.828 1.00 82.44 122 ILE A O 1
ATOM 985 N N . ASN A 1 123 ? 4.693 10.167 10.889 1.00 78.94 123 ASN A N 1
ATOM 986 C CA . ASN A 1 123 ? 5.324 11.111 9.983 1.00 78.94 123 ASN A CA 1
ATOM 987 C C . ASN A 1 123 ? 5.448 10.447 8.608 1.00 78.94 123 ASN A C 1
ATOM 989 O O . ASN A 1 123 ? 6.168 9.449 8.498 1.00 78.94 123 ASN A O 1
ATOM 993 N N . PRO A 1 124 ? 4.790 10.974 7.564 1.00 69.00 124 PRO A N 1
ATOM 994 C CA . PRO A 1 124 ? 4.915 10.413 6.227 1.00 69.00 124 PRO A CA 1
ATOM 995 C C . PRO A 1 124 ? 6.373 10.451 5.736 1.00 69.00 124 PRO A C 1
ATOM 997 O O . PRO A 1 124 ? 6.799 9.516 5.062 1.00 69.00 124 PRO A O 1
ATOM 1000 N N . ASN A 1 125 ? 7.161 11.456 6.139 1.00 67.62 125 ASN A N 1
ATOM 1001 C CA . ASN A 1 125 ? 8.529 11.713 5.672 1.00 67.62 125 ASN A CA 1
ATOM 1002 C C . ASN A 1 125 ? 9.625 10.968 6.464 1.00 67.62 125 ASN A C 1
ATOM 1004 O O . ASN A 1 125 ? 10.810 11.201 6.232 1.00 67.62 125 ASN A O 1
ATOM 1008 N N . ILE A 1 126 ? 9.269 10.099 7.421 1.00 65.44 126 ILE A N 1
ATOM 1009 C CA . ILE A 1 126 ? 10.256 9.364 8.238 1.00 65.44 126 ILE A CA 1
ATOM 1010 C C . ILE A 1 126 ? 10.985 8.269 7.444 1.00 65.44 126 ILE A C 1
ATOM 1012 O O . ILE A 1 126 ? 12.112 7.904 7.786 1.00 65.44 126 ILE A O 1
ATOM 1016 N N . PHE A 1 127 ? 10.372 7.749 6.381 1.00 64.75 127 PHE A N 1
ATOM 1017 C CA . PHE A 1 127 ? 10.946 6.666 5.589 1.00 64.75 127 PHE A CA 1
ATOM 1018 C C . PHE A 1 127 ? 11.919 7.230 4.553 1.00 64.75 127 PHE A C 1
ATOM 1020 O O . PHE A 1 127 ? 11.506 7.736 3.514 1.00 64.75 127 PHE A O 1
ATOM 1027 N N . GLN A 1 128 ? 13.222 7.114 4.825 1.00 59.44 128 GLN A N 1
ATOM 1028 C CA . GLN A 1 128 ? 14.283 7.564 3.909 1.00 59.44 128 GLN A CA 1
ATOM 1029 C C . GLN A 1 128 ? 14.173 6.926 2.511 1.00 59.44 128 GLN A C 1
ATOM 1031 O O . GLN A 1 128 ? 14.537 7.559 1.522 1.00 59.44 128 GLN A O 1
ATOM 1036 N N . ASP A 1 129 ? 13.604 5.720 2.434 1.00 63.62 129 ASP A N 1
ATOM 1037 C CA . ASP A 1 129 ? 13.475 4.934 1.203 1.00 63.62 129 ASP A CA 1
ATOM 1038 C C . ASP A 1 129 ? 12.127 5.113 0.475 1.00 63.62 129 ASP A C 1
ATOM 1040 O O . ASP A 1 129 ? 11.924 4.529 -0.591 1.00 63.62 129 ASP A O 1
ATOM 1044 N N . TYR A 1 130 ? 11.190 5.900 1.021 1.00 72.56 130 TYR A N 1
ATOM 1045 C CA . TYR A 1 130 ? 9.880 6.137 0.403 1.00 72.56 130 TYR A CA 1
ATOM 1046 C C . TYR A 1 130 ? 9.623 7.636 0.240 1.00 72.56 130 TYR A C 1
ATOM 1048 O O . TYR A 1 130 ? 9.251 8.333 1.181 1.00 72.56 130 TYR A O 1
ATOM 1056 N N . GLN A 1 131 ? 9.830 8.132 -0.980 1.00 75.31 131 GLN A N 1
ATOM 1057 C CA . GLN A 1 131 ? 9.573 9.525 -1.337 1.00 75.31 131 GLN A CA 1
ATOM 1058 C C . GLN A 1 131 ? 8.219 9.654 -2.034 1.00 75.31 131 GLN A C 1
ATOM 1060 O O . GLN A 1 131 ? 7.934 8.933 -2.992 1.00 75.31 131 GLN A O 1
ATOM 1065 N N . TYR A 1 132 ? 7.397 10.595 -1.569 1.00 77.81 132 TYR A N 1
ATOM 1066 C CA . TYR A 1 132 ? 6.135 10.919 -2.227 1.00 77.81 132 TYR A CA 1
ATOM 1067 C C . TYR A 1 132 ? 6.391 11.739 -3.491 1.00 77.81 132 TYR A C 1
ATOM 1069 O O . TYR A 1 132 ? 7.167 12.695 -3.482 1.00 77.81 132 TYR A O 1
ATOM 1077 N N . ASP A 1 133 ? 5.714 11.369 -4.572 1.00 82.94 133 ASP A N 1
ATOM 1078 C CA . ASP A 1 133 ? 5.686 12.141 -5.807 1.00 82.94 133 ASP A CA 1
ATOM 1079 C C . ASP A 1 133 ? 4.546 13.162 -5.730 1.00 82.94 133 ASP A C 1
ATOM 1081 O O . ASP A 1 133 ? 3.386 12.808 -5.503 1.00 82.94 133 ASP A O 1
ATOM 1085 N N . ASP A 1 134 ? 4.878 14.429 -5.967 1.00 83.25 134 ASP A N 1
ATOM 1086 C CA . ASP A 1 134 ? 3.946 15.555 -5.930 1.00 83.25 134 ASP A CA 1
ATOM 1087 C C . ASP A 1 134 ? 2.787 15.403 -6.944 1.00 83.25 134 ASP A C 1
ATOM 1089 O O . ASP A 1 134 ? 1.714 15.978 -6.748 1.00 83.25 134 ASP A O 1
ATOM 1093 N N . GLN A 1 135 ? 2.981 14.628 -8.019 1.00 85.44 135 GLN A N 1
ATOM 1094 C CA . GLN A 1 135 ? 2.001 14.421 -9.094 1.00 85.44 135 GLN A CA 1
ATOM 1095 C C . GLN A 1 135 ? 1.072 13.218 -8.876 1.00 85.44 135 GLN A C 1
ATOM 1097 O O . GLN A 1 135 ? 0.082 13.075 -9.599 1.00 85.44 135 GLN A O 1
ATOM 1102 N N . LEU A 1 136 ? 1.385 12.329 -7.929 1.00 87.88 136 LEU A N 1
ATOM 1103 C CA . LEU A 1 136 ? 0.595 11.127 -7.672 1.00 87.88 136 LEU A CA 1
ATOM 1104 C C . LEU A 1 136 ? -0.480 11.379 -6.616 1.00 87.88 136 LEU A C 1
ATOM 1106 O O . LEU A 1 136 ? -0.367 12.255 -5.765 1.00 87.88 136 LEU A O 1
ATOM 1110 N N . THR A 1 137 ? -1.554 10.598 -6.678 1.00 89.62 137 THR A N 1
ATOM 1111 C CA . THR A 1 137 ? -2.562 10.540 -5.615 1.00 89.62 137 THR A CA 1
ATOM 1112 C C . THR A 1 137 ? -2.356 9.260 -4.825 1.00 89.62 137 THR A C 1
ATOM 1114 O O . THR A 1 137 ? -2.127 8.206 -5.414 1.00 89.62 137 THR A O 1
ATOM 1117 N N . TYR A 1 138 ? -2.449 9.356 -3.507 1.00 89.31 138 TYR A N 1
ATOM 1118 C CA . TYR A 1 138 ? -2.256 8.251 -2.582 1.00 89.31 138 TYR A CA 1
ATOM 1119 C C . TYR A 1 138 ? -3.580 7.884 -1.919 1.00 89.31 138 TYR A C 1
ATOM 1121 O O . TYR A 1 138 ? -4.355 8.759 -1.535 1.00 89.31 138 TYR A O 1
ATOM 1129 N N . ILE A 1 139 ? -3.833 6.585 -1.803 1.00 90.94 139 ILE A N 1
ATOM 1130 C CA . ILE A 1 139 ? -4.962 5.986 -1.104 1.00 90.94 139 ILE A CA 1
ATOM 1131 C C . ILE A 1 139 ? -4.479 5.533 0.268 1.00 90.94 139 ILE A C 1
ATOM 1133 O O . ILE A 1 139 ? -3.518 4.777 0.389 1.00 90.94 139 ILE A O 1
ATOM 1137 N N . PHE A 1 140 ? -5.167 5.995 1.301 1.00 88.56 140 PHE A N 1
ATOM 1138 C CA . PHE A 1 140 ? -4.866 5.662 2.683 1.00 88.56 140 PHE A CA 1
ATOM 1139 C C . PHE A 1 140 ? -5.662 4.430 3.076 1.00 88.56 140 PHE A C 1
ATOM 1141 O O . PHE A 1 140 ? -6.883 4.500 3.237 1.00 88.56 140 PHE A O 1
ATOM 1148 N N . ASN A 1 141 ? -4.954 3.322 3.256 1.00 90.25 141 ASN A N 1
ATOM 1149 C CA . ASN A 1 141 ? -5.510 2.076 3.744 1.00 90.25 141 ASN A CA 1
ATOM 1150 C C . ASN A 1 141 ? -5.186 1.950 5.227 1.00 90.25 141 ASN A C 1
ATOM 1152 O O . ASN A 1 141 ? -4.058 1.666 5.621 1.00 90.25 141 ASN A O 1
ATOM 1156 N N . ILE A 1 142 ? -6.195 2.220 6.053 1.00 89.94 142 ILE A N 1
ATOM 1157 C CA . ILE A 1 142 ? -6.105 2.130 7.507 1.00 89.94 142 ILE A CA 1
ATOM 1158 C C . ILE A 1 142 ? -6.912 0.915 7.937 1.00 89.94 142 ILE A C 1
ATOM 1160 O O . ILE A 1 142 ? -8.135 0.893 7.767 1.00 89.94 142 ILE A O 1
ATOM 1164 N N . ASN A 1 143 ? -6.222 -0.068 8.502 1.00 91.81 143 ASN A N 1
ATOM 1165 C CA . ASN A 1 143 ? -6.823 -1.252 9.087 1.00 91.81 143 ASN A CA 1
ATOM 1166 C C . ASN A 1 143 ? -6.689 -1.178 10.608 1.00 91.81 143 ASN A C 1
ATOM 1168 O O . ASN A 1 143 ? -5.584 -1.127 11.148 1.00 91.81 143 ASN A O 1
ATOM 1172 N N . ILE A 1 144 ? -7.824 -1.178 11.295 1.00 89.75 144 ILE A N 1
ATOM 1173 C CA . ILE A 1 144 ? -7.904 -1.181 12.752 1.00 89.75 144 ILE A CA 1
ATOM 1174 C C . ILE A 1 144 ? -8.500 -2.513 13.168 1.00 89.75 144 ILE A C 1
ATOM 1176 O O . ILE A 1 144 ? -9.618 -2.856 12.777 1.00 89.75 144 ILE A O 1
ATOM 1180 N N . GLN A 1 145 ? -7.764 -3.257 13.980 1.00 89.94 145 GLN A N 1
ATOM 1181 C CA . GLN A 1 145 ? -8.239 -4.517 14.514 1.00 89.94 145 GLN A CA 1
ATOM 1182 C C . GLN A 1 145 ? -8.856 -4.282 15.893 1.00 89.94 145 GLN A C 1
ATOM 1184 O 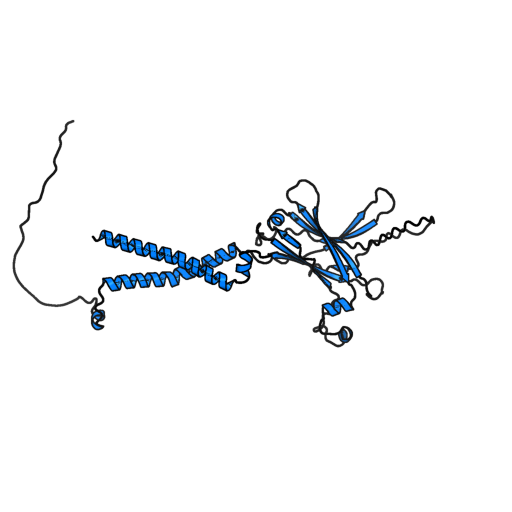O . GLN A 1 145 ? -8.163 -3.927 16.843 1.00 89.94 145 GLN A O 1
ATOM 1189 N N . ALA A 1 146 ? -10.172 -4.455 15.999 1.00 87.69 146 ALA A N 1
ATOM 1190 C CA . ALA A 1 146 ? -10.911 -4.249 17.238 1.00 87.69 146 ALA A CA 1
ATOM 1191 C C . ALA A 1 146 ? -11.437 -5.572 17.808 1.00 87.69 146 ALA A C 1
ATOM 1193 O O . ALA A 1 146 ? -11.934 -6.434 17.083 1.00 87.69 146 ALA A O 1
ATOM 1194 N N . ILE A 1 147 ? -11.376 -5.700 19.128 1.00 85.25 147 ILE A N 1
ATOM 1195 C CA . ILE A 1 147 ? -11.904 -6.808 19.917 1.00 85.25 147 ILE A CA 1
ATOM 1196 C C . ILE A 1 147 ? -13.039 -6.259 20.777 1.00 85.25 147 ILE A C 1
ATOM 1198 O O . ILE A 1 147 ? -12.862 -5.301 21.528 1.00 85.25 147 ILE A O 1
ATOM 1202 N N . CYS A 1 148 ? -14.216 -6.865 20.680 1.00 80.69 148 CYS A N 1
ATOM 1203 C CA . CYS A 1 148 ? -15.353 -6.482 21.509 1.00 80.69 148 CYS A CA 1
ATOM 1204 C C . CYS A 1 148 ? -15.194 -7.041 22.928 1.00 80.69 148 CYS A C 1
ATOM 1206 O O . CYS A 1 148 ? -14.913 -8.226 23.107 1.00 80.69 148 CYS A O 1
ATOM 1208 N N . LEU A 1 149 ? -15.385 -6.195 23.942 1.00 75.06 149 LEU A N 1
ATOM 1209 C CA . LEU A 1 149 ? -15.309 -6.603 25.344 1.00 75.06 149 LEU A CA 1
ATOM 1210 C C . LEU A 1 149 ? -16.694 -7.037 25.844 1.00 75.06 149 LEU A C 1
ATOM 1212 O O . LEU A 1 149 ? -17.698 -6.384 25.571 1.00 75.06 149 LEU A O 1
ATOM 1216 N N . SER A 1 150 ? -16.749 -8.126 26.615 1.00 65.31 150 SER A N 1
ATOM 1217 C CA . SER A 1 150 ? -17.966 -8.542 27.327 1.00 65.31 150 SER A CA 1
ATOM 1218 C C . SER A 1 150 ? -18.067 -7.786 28.645 1.00 65.31 150 SER A C 1
ATOM 1220 O O . SER A 1 150 ? -17.123 -7.819 29.434 1.00 65.31 150 SER A O 1
ATOM 1222 N N . HIS A 1 151 ? -19.209 -7.158 28.930 1.00 58.69 151 HIS A N 1
ATOM 1223 C CA . HIS A 1 151 ? -19.431 -6.487 30.211 1.00 58.69 151 HIS A CA 1
ATOM 1224 C C . HIS A 1 151 ? -20.442 -7.233 31.097 1.00 58.69 151 HIS A C 1
ATOM 1226 O O . HIS A 1 151 ? -21.449 -7.753 30.621 1.00 58.69 151 HIS A O 1
ATOM 1232 N N . ASN A 1 152 ? -20.158 -7.269 32.403 1.00 51.03 152 ASN A N 1
ATOM 1233 C CA . ASN A 1 152 ? -21.063 -7.649 33.498 1.00 51.03 152 ASN A CA 1
ATOM 1234 C C . ASN A 1 152 ? -21.886 -8.932 33.320 1.00 51.03 152 ASN A C 1
ATOM 1236 O O . ASN A 1 152 ? -23.084 -8.930 33.591 1.00 51.03 152 ASN A O 1
ATOM 1240 N N . ASN A 1 153 ? -21.262 -10.042 32.913 1.00 44.66 153 ASN A N 1
ATOM 1241 C CA . ASN A 1 153 ? -21.925 -11.352 32.794 1.00 44.66 153 ASN A CA 1
ATOM 1242 C C . ASN A 1 153 ? -23.169 -11.365 31.884 1.00 44.66 153 ASN A C 1
ATOM 1244 O O . ASN A 1 153 ? -23.885 -12.368 31.851 1.00 44.66 153 ASN A O 1
ATOM 1248 N N . LEU A 1 154 ? -23.433 -10.288 31.136 1.00 51.38 154 LEU A N 1
ATOM 1249 C CA . LEU A 1 154 ? -24.430 -10.300 30.086 1.00 51.38 154 LEU A CA 1
ATOM 1250 C C . LEU A 1 154 ? -23.785 -10.916 28.846 1.00 51.38 154 LEU A C 1
ATOM 1252 O O . LEU A 1 154 ? -22.675 -10.526 28.470 1.00 51.38 154 LEU A O 1
ATOM 1256 N N . PRO A 1 155 ? -24.447 -11.899 28.217 1.00 49.59 155 PRO A N 1
ATOM 1257 C CA . PRO A 1 155 ? -23.969 -12.435 26.957 1.00 49.59 155 PRO A CA 1
ATOM 1258 C C . PRO A 1 155 ? -23.835 -11.297 25.937 1.00 49.59 155 PRO A C 1
ATOM 1260 O O . PRO A 1 155 ? -24.663 -10.386 25.921 1.00 49.59 155 PRO A O 1
ATOM 1263 N N . LEU A 1 156 ? -22.786 -11.379 25.109 1.00 53.97 156 LEU A N 1
ATOM 1264 C CA . LEU A 1 156 ? -22.468 -10.534 23.947 1.00 53.97 156 LEU A CA 1
ATOM 1265 C C . LEU A 1 156 ? -23.634 -10.540 22.928 1.00 53.97 156 LEU A C 1
ATOM 1267 O O . LEU A 1 156 ? -23.547 -11.108 21.843 1.00 53.97 156 LEU A O 1
ATOM 1271 N N . HIS A 1 157 ? -24.791 -10.005 23.296 1.00 49.28 157 HIS A N 1
ATOM 1272 C CA . HIS A 1 157 ? -25.987 -10.016 22.471 1.00 49.28 157 HIS A CA 1
ATOM 1273 C C . HIS A 1 157 ? -26.241 -8.604 21.958 1.00 49.28 157 HIS A C 1
ATOM 1275 O O . HIS A 1 157 ? -26.762 -7.743 22.659 1.00 49.28 157 HIS A O 1
ATOM 1281 N N . ASN A 1 158 ? -25.880 -8.418 20.687 1.00 57.16 158 ASN A N 1
ATOM 1282 C CA . ASN A 1 158 ? -26.365 -7.367 19.794 1.00 57.16 158 ASN A CA 1
ATOM 1283 C C . ASN A 1 158 ? -26.015 -5.926 20.185 1.00 57.16 158 ASN A C 1
ATOM 1285 O O . ASN A 1 158 ? -26.802 -5.010 19.940 1.00 57.16 158 ASN A O 1
ATOM 1289 N N . GLU A 1 159 ? -24.824 -5.692 20.736 1.00 66.69 159 GLU A N 1
ATOM 1290 C CA . GLU A 1 159 ? -24.334 -4.322 20.877 1.00 66.69 159 GLU A CA 1
ATOM 1291 C C . GLU A 1 159 ? -23.720 -3.836 19.562 1.00 66.69 159 GLU A C 1
ATOM 1293 O O . GLU A 1 159 ? -22.657 -4.278 19.119 1.00 66.69 159 GLU A O 1
ATOM 1298 N N . ILE A 1 160 ? -24.429 -2.909 18.924 1.00 73.12 160 ILE A N 1
ATOM 1299 C CA . ILE A 1 160 ? -23.932 -2.137 17.793 1.00 73.12 160 ILE A CA 1
ATOM 1300 C C . ILE A 1 160 ? -23.372 -0.835 18.360 1.00 73.12 160 ILE A C 1
ATOM 1302 O O . ILE A 1 160 ? -24.106 -0.042 18.949 1.00 73.12 160 ILE A O 1
ATOM 1306 N N . THR A 1 161 ? -22.074 -0.611 18.182 1.00 76.12 161 THR A N 1
ATOM 1307 C CA . THR A 1 161 ? -21.390 0.602 18.644 1.00 76.12 161 THR A CA 1
ATOM 1308 C C . TH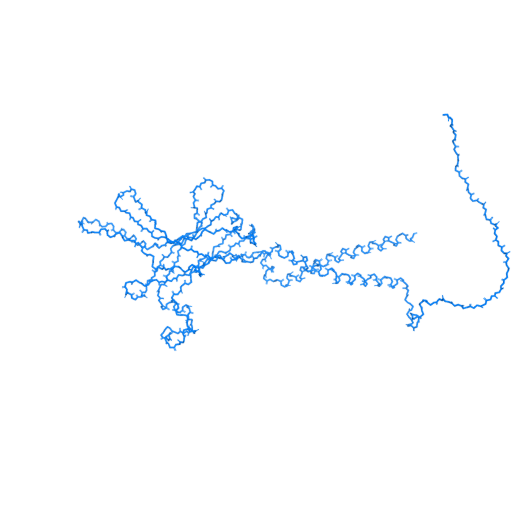R A 1 161 ? -20.973 1.455 17.455 1.00 76.12 161 THR A C 1
ATOM 1310 O O . THR A 1 161 ? -20.528 0.942 16.428 1.00 76.12 161 THR A O 1
ATOM 1313 N N . LYS A 1 162 ? -21.146 2.774 17.563 1.00 81.00 162 LYS A N 1
ATOM 1314 C CA . LYS A 1 162 ? -20.711 3.719 16.533 1.00 81.00 162 LYS A CA 1
ATOM 1315 C C . LYS A 1 162 ? -19.404 4.369 16.975 1.00 81.00 162 LYS A C 1
ATOM 1317 O O . LYS A 1 162 ? -19.369 5.107 17.954 1.00 81.00 162 LYS A O 1
ATOM 1322 N N . ILE A 1 163 ? -18.339 4.107 16.231 1.00 83.19 163 ILE A N 1
ATOM 1323 C CA . ILE A 1 163 ? -17.013 4.678 16.446 1.00 83.19 163 ILE A CA 1
ATOM 1324 C C . ILE A 1 163 ? -16.855 5.852 15.490 1.00 83.19 163 ILE A C 1
ATOM 1326 O O . ILE A 1 163 ? -16.827 5.671 14.275 1.00 83.19 163 ILE A O 1
ATOM 1330 N N . ASN A 1 164 ? -16.753 7.059 16.028 1.00 86.06 164 ASN A N 1
ATOM 1331 C CA . ASN A 1 164 ? -16.361 8.227 15.256 1.00 86.06 164 ASN A CA 1
ATOM 1332 C C . ASN A 1 164 ? -14.837 8.269 15.170 1.00 86.06 164 ASN A C 1
ATOM 1334 O O . ASN A 1 164 ? -14.154 8.014 16.159 1.00 86.06 164 ASN A O 1
ATOM 1338 N N . TYR A 1 165 ? -14.312 8.589 13.995 1.00 87.44 165 TYR A N 1
ATOM 1339 C CA . TYR A 1 165 ? -12.884 8.773 13.791 1.00 87.44 165 TYR A CA 1
ATOM 1340 C C . TYR A 1 165 ? -12.610 10.157 13.218 1.00 87.44 165 TYR A C 1
ATOM 1342 O O . TYR A 1 165 ? -13.367 10.665 12.386 1.00 87.44 165 TYR A O 1
ATOM 1350 N N . GLU A 1 166 ? -11.505 10.741 13.652 1.00 86.69 166 GLU A N 1
ATOM 1351 C CA . GLU A 1 166 ? -11.002 12.022 13.185 1.00 86.69 166 GLU A CA 1
ATOM 1352 C C . GLU A 1 166 ? -9.515 11.878 12.871 1.00 86.69 166 GLU A C 1
ATOM 1354 O O . GLU A 1 166 ? -8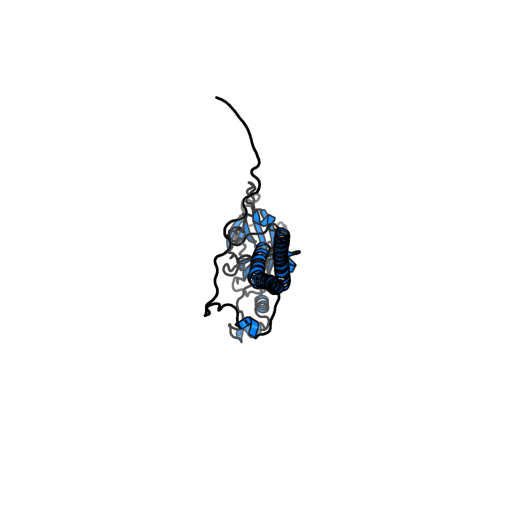.734 11.375 13.681 1.00 86.69 166 GLU A O 1
ATOM 1359 N N . LEU A 1 167 ? -9.138 12.274 11.660 1.00 85.50 167 LEU A N 1
ATOM 1360 C CA . LEU A 1 167 ? -7.755 12.335 11.222 1.00 85.50 167 LEU A CA 1
ATOM 1361 C C . LEU A 1 167 ? -7.286 13.781 11.312 1.00 85.50 167 LEU A C 1
ATOM 1363 O O . LEU A 1 167 ? -7.878 14.676 10.701 1.00 85.50 167 LEU A O 1
ATOM 1367 N N . ILE A 1 168 ? -6.222 13.975 12.078 1.00 85.25 168 ILE A N 1
ATOM 1368 C CA . ILE A 1 168 ? -5.661 15.280 12.400 1.00 85.25 168 ILE A CA 1
ATOM 1369 C C . ILE A 1 168 ? -4.245 15.349 11.853 1.00 85.25 168 ILE A C 1
ATOM 1371 O O . ILE A 1 168 ? -3.464 14.414 12.041 1.00 85.25 168 ILE A O 1
ATOM 1375 N N . SER A 1 169 ? -3.910 16.459 11.206 1.00 81.69 169 SER A N 1
ATOM 1376 C CA . SER A 1 169 ? -2.553 16.764 10.758 1.00 81.69 169 SER A CA 1
ATOM 1377 C C . SER A 1 169 ? -2.010 17.980 11.499 1.00 81.69 169 SER A C 1
ATOM 1379 O O . SER A 1 169 ? -2.666 19.019 11.544 1.00 81.69 169 SER A O 1
ATOM 1381 N N . SER A 1 170 ? -0.780 17.887 12.004 1.00 70.56 170 SER A N 1
ATOM 1382 C CA . SER A 1 170 ? -0.019 19.069 12.403 1.00 70.56 170 SER A CA 1
ATOM 1383 C C . SER A 1 170 ? 0.620 19.672 11.149 1.00 70.56 170 SER A C 1
ATOM 1385 O O . SER A 1 170 ? 1.510 19.049 10.557 1.00 70.56 170 SER A O 1
ATOM 1387 N N . ALA A 1 171 ? 0.168 20.846 10.709 1.00 62.03 171 ALA A N 1
ATOM 1388 C CA . ALA A 1 171 ? 0.806 21.556 9.603 1.00 62.03 171 ALA A CA 1
ATOM 1389 C C . ALA A 1 171 ? 2.221 22.005 10.015 1.00 62.03 171 ALA A C 1
ATOM 1391 O O . ALA A 1 171 ? 2.416 22.544 11.103 1.00 62.03 171 ALA A O 1
ATOM 1392 N N . ALA A 1 172 ? 3.220 21.772 9.159 1.00 51.53 172 ALA A N 1
ATOM 1393 C CA . ALA A 1 172 ? 4.618 22.063 9.484 1.00 51.53 172 ALA A CA 1
ATOM 1394 C C . ALA A 1 172 ? 4.995 23.559 9.370 1.00 51.53 172 ALA A C 1
ATOM 1396 O O . ALA A 1 172 ? 6.039 23.949 9.887 1.00 51.53 172 ALA A O 1
ATOM 1397 N N . GLU A 1 173 ? 4.177 24.403 8.720 1.00 46.22 173 GLU A N 1
ATOM 1398 C CA . GLU A 1 173 ? 4.618 25.742 8.272 1.00 46.22 173 GLU A CA 1
ATOM 1399 C C . GLU A 1 173 ? 3.668 26.923 8.531 1.00 46.22 173 GLU A C 1
ATOM 1401 O O . GLU A 1 173 ? 3.896 28.020 8.024 1.00 46.22 173 GLU A O 1
ATOM 1406 N N . SER A 1 174 ? 2.646 26.791 9.372 1.00 40.06 174 SER A N 1
ATOM 1407 C CA . SER A 1 174 ? 1.901 27.970 9.834 1.00 40.06 174 SER A CA 1
ATOM 1408 C C . SER A 1 174 ? 1.938 28.037 11.350 1.00 40.06 174 SER A C 1
ATOM 1410 O O . SER A 1 174 ? 1.579 27.095 12.044 1.00 40.06 174 SER A O 1
ATOM 1412 N N . GLY A 1 175 ? 2.432 29.161 11.872 1.00 43.78 175 GLY A N 1
ATOM 1413 C CA . GLY A 1 175 ? 2.553 29.454 13.301 1.00 43.78 175 GLY A CA 1
ATOM 1414 C C . GLY A 1 175 ? 1.219 29.609 14.034 1.00 43.78 175 GLY A C 1
ATOM 1415 O O . GLY A 1 175 ? 1.171 30.329 15.029 1.00 43.78 175 GLY A O 1
ATOM 1416 N N . ASP A 1 176 ? 0.161 28.952 13.562 1.00 41.59 176 ASP A N 1
ATOM 1417 C CA . ASP A 1 176 ? -1.107 28.833 14.258 1.00 41.59 176 ASP A CA 1
ATOM 1418 C C . ASP A 1 176 ? -1.166 27.438 14.888 1.00 41.59 176 ASP A C 1
ATOM 1420 O O . ASP A 1 176 ? -1.036 26.415 14.221 1.00 41.59 176 ASP A O 1
ATOM 1424 N N . ARG A 1 177 ? -1.255 27.392 16.218 1.00 45.94 177 ARG A N 1
ATOM 1425 C CA . ARG A 1 177 ? -1.168 26.169 17.036 1.00 45.94 177 ARG A CA 1
ATOM 1426 C C . ARG A 1 177 ? -2.468 25.354 16.970 1.00 45.94 177 ARG A C 1
ATOM 1428 O O . ARG A 1 177 ? -3.062 25.060 18.007 1.00 45.94 177 ARG A O 1
ATOM 1435 N N . GLY A 1 178 ? -2.917 25.029 15.765 1.00 55.28 178 GLY A N 1
ATOM 1436 C CA . GLY A 1 178 ? -4.110 24.239 15.503 1.00 55.28 178 GLY A CA 1
ATOM 1437 C C . GLY A 1 178 ? -3.749 22.911 14.856 1.00 55.28 178 GLY A C 1
ATOM 1438 O O . GLY A 1 178 ? -3.262 22.866 13.734 1.00 55.28 178 GLY A O 1
ATOM 1439 N N . ASP A 1 179 ? -4.006 21.828 15.574 1.00 66.19 179 ASP A N 1
ATOM 1440 C CA . ASP A 1 179 ? -4.196 20.509 14.984 1.00 66.19 179 ASP A CA 1
ATOM 1441 C C . ASP A 1 179 ? -5.439 20.598 14.067 1.00 66.19 179 ASP A C 1
ATOM 1443 O O . ASP A 1 179 ? -6.560 20.726 14.560 1.00 66.19 179 ASP A O 1
ATOM 1447 N N . GLU A 1 180 ? -5.256 20.609 12.741 1.00 73.19 180 GLU A N 1
ATOM 1448 C CA . GLU A 1 180 ? -6.369 20.711 11.785 1.00 73.19 180 GLU A CA 1
ATOM 1449 C C . GLU A 1 180 ? -6.890 19.318 11.420 1.00 73.19 180 GLU A C 1
ATOM 1451 O O . GLU A 1 180 ? -6.126 18.433 11.014 1.00 73.19 180 GLU A O 1
ATOM 1456 N N . SER A 1 181 ? -8.205 19.113 11.547 1.00 72.88 181 SER A N 1
ATOM 1457 C CA . SER A 1 181 ? -8.841 17.876 11.107 1.00 72.88 181 SER A CA 1
ATOM 1458 C C . SER A 1 181 ? -9.204 17.929 9.629 1.00 72.88 181 SER A C 1
ATOM 1460 O O . SER A 1 181 ? -10.004 18.744 9.175 1.00 72.88 181 SER A O 1
ATOM 1462 N N . PHE A 1 182 ? -8.607 17.025 8.854 1.00 79.94 182 PHE A N 1
ATOM 1463 C CA . PHE A 1 182 ? -8.804 16.970 7.403 1.00 79.94 182 PHE A CA 1
ATOM 1464 C C . PHE A 1 182 ? -9.856 15.937 6.992 1.00 79.94 182 PHE A C 1
ATOM 1466 O O . PHE A 1 182 ? -10.438 16.022 5.907 1.00 79.94 182 PHE A O 1
ATOM 1473 N N . LYS A 1 183 ? -10.130 14.944 7.847 1.00 83.19 183 LYS A N 1
ATOM 1474 C CA . LYS A 1 183 ? -11.169 13.946 7.593 1.00 83.19 183 LYS A CA 1
ATOM 1475 C C . LYS A 1 183 ? -11.804 13.474 8.888 1.00 83.19 183 LYS A C 1
ATOM 1477 O O . LYS A 1 183 ? -11.124 13.010 9.794 1.00 83.19 183 LYS A O 1
ATOM 1482 N N . GLN A 1 184 ? -13.128 13.494 8.901 1.00 85.19 184 GLN A N 1
ATOM 1483 C CA . GLN A 1 184 ? -13.943 12.880 9.937 1.00 85.19 184 GLN A CA 1
ATOM 1484 C C . GLN A 1 184 ? -14.893 11.863 9.313 1.00 85.19 184 GLN A C 1
ATOM 1486 O O . GLN A 1 184 ? -15.329 12.009 8.164 1.00 85.19 184 GLN A O 1
ATOM 1491 N N . GLY A 1 185 ? -15.216 10.829 10.072 1.00 84.44 185 GLY A N 1
ATOM 1492 C CA . GLY A 1 185 ? -16.185 9.829 9.671 1.00 84.44 185 GLY A CA 1
ATOM 1493 C C . GLY A 1 185 ? -16.645 9.001 10.853 1.00 84.44 185 GLY A C 1
ATOM 1494 O O . GLY A 1 185 ? -16.276 9.238 12.001 1.00 84.44 185 GLY A O 1
ATOM 1495 N N . SER A 1 186 ? -17.489 8.022 10.565 1.00 85.00 186 SER A N 1
ATOM 1496 C CA . SER A 1 186 ? -17.981 7.112 11.584 1.00 85.00 186 SER A CA 1
ATOM 1497 C C . SER A 1 186 ? -18.131 5.716 11.031 1.00 85.00 186 SER A C 1
ATOM 1499 O O . SER A 1 186 ? -18.580 5.548 9.896 1.00 85.00 186 SER A O 1
ATOM 1501 N N . ILE A 1 187 ? -17.816 4.731 11.854 1.00 86.00 187 ILE A N 1
ATOM 1502 C CA . ILE A 1 187 ? -17.918 3.318 11.537 1.00 86.00 187 ILE A CA 1
ATOM 1503 C C . ILE A 1 187 ? -18.804 2.643 12.559 1.00 86.00 187 ILE A C 1
ATOM 1505 O O . ILE A 1 187 ? -18.846 3.012 13.729 1.00 86.00 187 ILE A O 1
ATOM 1509 N N . ILE A 1 188 ? -19.534 1.648 12.083 1.00 84.19 188 ILE A N 1
ATOM 1510 C CA . ILE A 1 188 ? -20.400 0.830 12.907 1.00 84.19 188 ILE A CA 1
ATOM 1511 C C . ILE A 1 188 ? -19.648 -0.461 13.215 1.00 84.19 188 ILE A C 1
ATOM 1513 O O . ILE A 1 188 ? -19.356 -1.248 12.314 1.00 84.19 188 ILE A O 1
ATOM 1517 N N . LEU A 1 189 ? -19.343 -0.669 14.490 1.00 85.06 189 LEU A N 1
ATOM 1518 C CA . LEU A 1 189 ? -18.788 -1.903 15.015 1.00 85.06 189 LEU A CA 1
ATOM 1519 C C . LEU A 1 189 ? -19.939 -2.761 15.547 1.00 85.06 189 LEU A C 1
ATOM 1521 O O . LEU A 1 189 ? -20.572 -2.433 16.552 1.00 85.06 189 LEU A O 1
ATOM 1525 N N . ASN A 1 190 ? -20.220 -3.857 14.844 1.00 84.31 190 ASN A N 1
ATOM 1526 C CA . ASN A 1 190 ? -21.176 -4.860 15.291 1.00 84.31 190 ASN A CA 1
ATOM 1527 C C . ASN A 1 190 ? -20.444 -5.921 16.123 1.00 84.31 190 ASN A C 1
ATOM 1529 O O . ASN A 1 190 ? -19.618 -6.664 15.589 1.00 84.31 190 ASN A O 1
ATOM 1533 N N . CYS A 1 191 ? -20.758 -5.976 17.416 1.00 80.25 191 CYS A N 1
ATOM 1534 C CA . CYS A 1 191 ? -20.175 -6.929 18.354 1.00 80.25 191 CYS A CA 1
ATOM 1535 C C . CYS A 1 191 ? -20.976 -8.234 18.484 1.00 80.25 191 CYS A C 1
ATOM 1537 O O . CYS A 1 191 ? -20.761 -8.987 19.429 1.00 80.25 191 CYS A O 1
ATOM 1539 N N . ASP A 1 192 ? -21.896 -8.528 17.561 1.00 83.62 192 ASP A N 1
ATOM 1540 C CA . ASP A 1 192 ? -22.592 -9.813 17.537 1.00 83.62 192 ASP A CA 1
ATOM 1541 C C . ASP A 1 192 ? -21.619 -10.963 17.174 1.00 83.62 192 ASP A C 1
ATOM 1543 O O . ASP A 1 192 ? -21.097 -11.002 16.051 1.00 83.62 192 ASP A O 1
ATOM 1547 N N . PRO A 1 193 ? -21.391 -11.941 18.076 1.00 81.94 193 PRO A N 1
ATOM 1548 C CA . PRO A 1 193 ? -20.480 -13.054 17.833 1.00 81.94 193 PRO A CA 1
ATOM 1549 C C . PRO A 1 193 ? -20.889 -13.923 16.637 1.00 81.94 193 PRO A C 1
ATOM 1551 O O . PRO A 1 193 ? -20.013 -14.524 16.015 1.00 81.94 193 PRO A O 1
ATOM 1554 N N . TYR A 1 194 ? -22.179 -13.996 16.282 1.00 83.56 194 TYR A N 1
ATOM 1555 C CA . TYR A 1 194 ? -22.629 -14.729 15.095 1.00 83.56 194 TYR A CA 1
ATOM 1556 C C . TYR A 1 194 ? -22.148 -14.047 13.812 1.00 83.56 194 TYR A C 1
ATOM 1558 O O . TYR A 1 194 ? -21.647 -14.713 12.902 1.00 83.56 194 TYR A O 1
ATOM 1566 N N . VAL A 1 195 ? -22.253 -12.716 13.757 1.00 84.44 195 VAL A N 1
ATOM 1567 C CA . VAL A 1 195 ? -21.826 -11.914 12.604 1.00 84.44 195 VAL A CA 1
ATOM 1568 C C . VAL A 1 195 ? -20.312 -11.981 12.443 1.00 84.44 195 VAL A C 1
ATOM 1570 O O . VAL A 1 195 ? -19.840 -12.273 11.343 1.00 84.44 195 VAL A O 1
ATOM 1573 N N . ILE A 1 196 ? -19.560 -11.796 13.534 1.00 84.38 196 ILE A N 1
ATOM 1574 C CA . ILE A 1 196 ? -18.089 -11.877 13.527 1.00 84.38 196 ILE A CA 1
ATOM 1575 C C . ILE A 1 196 ? -17.638 -13.253 13.032 1.00 84.38 196 ILE A C 1
ATOM 1577 O O . ILE A 1 196 ? -16.842 -13.362 12.099 1.00 84.38 196 ILE A O 1
ATOM 1581 N N . TYR A 1 197 ? -18.218 -14.316 13.592 1.00 85.62 197 TYR A N 1
ATOM 1582 C CA . TYR A 1 197 ? -17.890 -15.679 13.196 1.00 85.62 197 TYR A CA 1
ATOM 1583 C C . TYR A 1 197 ? -18.200 -15.950 11.724 1.00 85.62 197 TYR A C 1
ATOM 1585 O O . TYR A 1 197 ? -17.360 -16.515 11.034 1.00 85.62 197 TYR A O 1
ATOM 1593 N N . SER A 1 198 ? -19.375 -15.539 11.235 1.00 86.62 198 SER A N 1
ATOM 1594 C CA . SER A 1 198 ? -19.776 -15.754 9.837 1.00 86.62 198 SER A CA 1
ATOM 1595 C C . SER A 1 198 ? -18.881 -15.018 8.837 1.00 86.62 198 SER A C 1
ATOM 1597 O O . SER A 1 198 ? -18.687 -15.492 7.719 1.00 86.62 198 SER A O 1
ATOM 1599 N N . ARG A 1 199 ? -18.309 -13.875 9.242 1.00 85.06 199 ARG A N 1
ATOM 1600 C CA . ARG A 1 199 ? -17.355 -13.113 8.433 1.00 85.06 199 ARG A CA 1
ATOM 1601 C C . ARG A 1 199 ? -15.998 -13.814 8.366 1.00 85.06 199 ARG A C 1
ATOM 1603 O O . ARG A 1 199 ? -15.411 -13.869 7.291 1.00 85.06 199 ARG A O 1
ATOM 1610 N N . ASN A 1 200 ? -15.527 -14.354 9.489 1.00 85.25 200 ASN A N 1
ATOM 1611 C CA . ASN A 1 200 ? -14.223 -15.018 9.566 1.00 85.25 200 ASN A CA 1
ATOM 1612 C C . ASN A 1 200 ? -14.273 -16.464 9.035 1.00 85.25 200 ASN A C 1
ATOM 1614 O O . ASN A 1 200 ? -13.289 -16.967 8.504 1.00 85.25 200 ASN A O 1
ATOM 1618 N N . ASN A 1 201 ? -15.429 -17.125 9.128 1.00 85.62 201 ASN A N 1
ATOM 1619 C CA . ASN A 1 201 ? -15.642 -18.514 8.731 1.00 85.62 201 ASN A CA 1
ATOM 1620 C C . ASN A 1 201 ? -16.815 -18.602 7.748 1.00 85.62 201 ASN A C 1
ATOM 1622 O O . ASN A 1 201 ? -17.963 -18.807 8.137 1.00 85.62 201 ASN A O 1
ATOM 1626 N N . GLN A 1 202 ? -16.524 -18.472 6.454 1.00 84.62 202 GLN A N 1
ATOM 1627 C CA . GLN A 1 202 ? -17.561 -18.442 5.417 1.00 84.62 202 GLN A CA 1
ATOM 1628 C C . GLN A 1 202 ? -18.259 -19.800 5.204 1.00 84.62 202 GLN A C 1
ATOM 1630 O O . GLN A 1 202 ? -19.425 -19.845 4.817 1.00 84.62 202 GLN A O 1
ATOM 1635 N N . PHE A 1 203 ? -17.553 -20.912 5.430 1.00 86.62 203 PHE A N 1
ATOM 1636 C CA . PHE A 1 203 ? -18.019 -22.252 5.043 1.00 86.62 203 PHE A CA 1
ATOM 1637 C C . PHE A 1 203 ? -18.603 -23.074 6.187 1.00 86.62 203 PHE A C 1
ATOM 1639 O O . PHE A 1 203 ? -19.356 -24.017 5.949 1.00 86.62 203 PHE A O 1
ATOM 1646 N N . ILE A 1 204 ? -18.242 -22.747 7.424 1.00 87.19 204 ILE A N 1
ATOM 1647 C CA . ILE A 1 204 ? -18.628 -23.524 8.596 1.00 87.19 204 ILE A CA 1
ATOM 1648 C C . ILE A 1 204 ? -19.769 -22.773 9.277 1.00 87.19 204 ILE A C 1
ATOM 1650 O O . ILE A 1 204 ? -19.575 -21.632 9.684 1.00 87.19 204 ILE A O 1
ATOM 1654 N N . PRO A 1 205 ? -20.966 -23.365 9.414 1.00 87.06 205 PRO A N 1
ATOM 1655 C CA . PRO A 1 205 ? -22.039 -22.731 10.163 1.00 87.06 205 PRO A CA 1
ATOM 1656 C C . PRO A 1 205 ? -21.680 -22.629 11.648 1.00 87.06 205 PRO A C 1
ATOM 1658 O O . PRO A 1 205 ? -21.108 -23.555 12.222 1.00 87.06 205 PRO A O 1
ATOM 1661 N N . PHE A 1 206 ? -22.105 -21.544 12.298 1.00 83.62 206 PHE A N 1
ATOM 1662 C CA . PHE A 1 206 ? -21.786 -21.246 13.701 1.00 83.62 206 PHE A CA 1
ATOM 1663 C C . PHE A 1 206 ? -22.052 -22.403 14.676 1.00 83.62 206 PHE A C 1
ATOM 1665 O O . PHE A 1 206 ? -21.257 -22.652 15.580 1.00 83.62 206 PHE A O 1
ATOM 1672 N N . ASN A 1 207 ? -23.139 -23.153 14.478 1.00 87.94 207 ASN A N 1
ATOM 1673 C CA . ASN A 1 207 ? -23.511 -24.263 15.362 1.00 87.94 207 ASN A CA 1
ATOM 1674 C C . ASN A 1 207 ? -22.498 -25.419 15.342 1.00 87.94 207 ASN A C 1
ATOM 1676 O O . ASN A 1 207 ? -22.382 -26.145 16.327 1.00 87.94 207 ASN A O 1
ATOM 1680 N N . PHE A 1 208 ? -21.735 -25.571 14.256 1.00 86.38 208 PHE A N 1
ATOM 1681 C CA . PHE A 1 208 ? -20.708 -26.604 14.129 1.00 86.38 208 PHE A CA 1
ATOM 1682 C C . PHE A 1 208 ? -19.342 -26.164 14.662 1.00 86.38 208 PHE A C 1
ATOM 1684 O O . PHE A 1 208 ? -18.406 -26.960 14.645 1.00 86.38 208 PHE A O 1
ATOM 1691 N N . ARG A 1 209 ? -19.210 -24.945 15.209 1.00 83.88 209 ARG A N 1
ATOM 1692 C CA . ARG A 1 209 ? -17.909 -24.413 15.648 1.00 83.88 209 ARG A CA 1
ATOM 1693 C C . ARG A 1 209 ? -17.182 -25.279 16.682 1.00 83.88 209 ARG A C 1
ATOM 1695 O O . ARG A 1 209 ? -15.965 -25.247 16.760 1.00 83.88 209 ARG A O 1
ATOM 1702 N N . PHE A 1 210 ? -17.932 -26.034 17.485 1.00 86.06 210 PHE A N 1
ATOM 1703 C CA . PHE A 1 210 ? -17.384 -26.897 18.535 1.00 86.06 210 PHE A CA 1
ATOM 1704 C C . PHE A 1 210 ? -17.053 -28.315 18.053 1.00 86.06 210 PHE A C 1
ATOM 1706 O O . PHE A 1 210 ? -16.466 -29.090 18.800 1.00 86.06 210 PHE A O 1
ATOM 1713 N N . TRP A 1 211 ? -17.470 -28.672 16.836 1.00 87.06 211 TRP A N 1
ATOM 1714 C CA . TRP A 1 211 ? -17.320 -30.019 16.279 1.00 87.06 211 TRP A CA 1
ATOM 1715 C C . TRP A 1 211 ? -16.096 -30.143 15.371 1.00 87.06 211 TRP A C 1
ATOM 1717 O O . TRP A 1 211 ? -15.644 -31.255 15.107 1.00 87.06 211 TRP A O 1
ATOM 1727 N N . LEU A 1 212 ? -15.561 -29.021 14.889 1.00 86.75 212 LEU A N 1
ATOM 1728 C CA . LEU A 1 212 ? -14.331 -28.993 14.109 1.00 86.75 212 LEU A CA 1
ATOM 1729 C C . LEU A 1 212 ? -13.162 -28.481 14.956 1.00 86.75 212 LEU A C 1
ATOM 1731 O O . LEU A 1 212 ? -13.334 -27.780 15.950 1.00 86.75 212 LEU A O 1
ATOM 1735 N N . SER A 1 213 ? -11.954 -28.860 14.544 1.00 85.56 213 SER A N 1
ATOM 1736 C CA . SER A 1 213 ? -10.712 -28.441 15.193 1.00 85.56 213 SER A CA 1
ATOM 1737 C C . SER A 1 213 ? -10.531 -26.912 15.140 1.00 85.56 213 SER A C 1
ATOM 1739 O O . SER A 1 213 ? -10.813 -26.326 14.091 1.00 85.56 213 SER A O 1
ATOM 1741 N N . PRO A 1 214 ? -9.964 -26.274 16.187 1.00 81.00 214 PRO A N 1
ATOM 1742 C CA . PRO A 1 214 ? -9.574 -24.858 16.172 1.00 81.00 214 PRO A CA 1
ATOM 1743 C C . PRO A 1 214 ? -8.587 -24.481 15.058 1.00 81.00 214 PRO A C 1
ATOM 1745 O O . PRO A 1 214 ? -8.440 -23.314 14.739 1.00 81.00 214 PRO A O 1
ATOM 1748 N N . PHE A 1 215 ? -7.913 -25.453 14.438 1.00 79.69 215 PHE A N 1
ATOM 1749 C CA . PHE A 1 215 ? -7.078 -25.196 13.259 1.00 79.69 215 PHE A CA 1
ATOM 1750 C C . PHE A 1 215 ? -7.883 -24.934 11.980 1.00 79.69 215 PHE A C 1
ATOM 1752 O O . PHE A 1 215 ? -7.355 -24.362 11.032 1.00 79.69 215 PHE A O 1
ATOM 1759 N N . LEU A 1 216 ? -9.135 -25.394 11.923 1.00 81.25 216 LEU A N 1
ATOM 1760 C CA . LEU A 1 216 ? -10.017 -25.245 10.761 1.00 81.25 216 LEU A CA 1
ATOM 1761 C C . LEU A 1 216 ? -10.991 -24.073 10.915 1.00 81.25 216 LEU A C 1
ATOM 1763 O O . LEU A 1 216 ? -11.709 -23.758 9.969 1.00 81.25 216 LEU A O 1
ATOM 1767 N N . ILE A 1 217 ? -11.054 -23.478 12.108 1.00 83.75 217 ILE A N 1
ATOM 1768 C CA . ILE A 1 217 ? -11.998 -22.424 12.462 1.00 83.75 217 ILE A CA 1
ATOM 1769 C C . ILE A 1 217 ? -11.245 -21.288 13.134 1.00 83.75 217 ILE A C 1
ATOM 1771 O O . ILE A 1 217 ? -10.618 -21.482 14.172 1.00 83.75 217 ILE A O 1
ATOM 1775 N N . GLU A 1 218 ? -11.442 -20.079 12.628 1.00 80.19 218 GLU A N 1
ATOM 1776 C CA . GLU A 1 218 ? -11.033 -18.872 13.330 1.00 80.19 218 GLU A CA 1
ATOM 1777 C C . GLU A 1 218 ? -12.027 -18.592 14.466 1.00 80.19 218 GLU A C 1
ATOM 1779 O O . GLU A 1 218 ? -13.153 -18.140 14.236 1.00 80.19 218 GLU A O 1
ATOM 1784 N N . SER A 1 219 ? -11.647 -18.925 15.703 1.00 74.06 219 SER A N 1
ATOM 1785 C CA . SER A 1 219 ? -12.497 -18.723 16.884 1.00 74.06 219 SER A CA 1
ATOM 1786 C C . SER A 1 219 ? -12.394 -17.319 17.483 1.00 74.06 219 SER A C 1
ATOM 1788 O O . SER A 1 219 ? -13.134 -17.004 18.417 1.00 74.06 219 SER A O 1
ATOM 1790 N N . SER A 1 220 ? -11.462 -16.492 17.004 1.00 73.69 220 SER A N 1
ATOM 1791 C CA . SER A 1 220 ? -11.251 -15.156 17.548 1.00 73.69 220 SER A CA 1
ATOM 1792 C C . SER A 1 220 ? -12.439 -14.228 17.257 1.00 73.69 220 SER A C 1
ATOM 1794 O O . SER A 1 220 ? -13.030 -14.233 16.176 1.00 73.69 220 SER A O 1
ATOM 1796 N N . GLN A 1 221 ? -12.803 -13.403 18.244 1.00 76.31 221 GLN A N 1
ATOM 1797 C CA . GLN A 1 221 ? -13.847 -12.371 18.120 1.00 76.31 221 GLN A CA 1
ATOM 1798 C C . GLN A 1 221 ? -13.275 -11.063 17.559 1.00 76.31 221 GLN A C 1
ATOM 1800 O O . GLN A 1 221 ? -13.642 -9.963 17.973 1.00 76.31 221 GLN A O 1
ATOM 1805 N N . ILE A 1 222 ? -12.322 -11.205 16.646 1.00 82.00 222 ILE A N 1
ATOM 1806 C CA . ILE A 1 222 ? -11.579 -10.106 16.063 1.00 82.00 222 ILE A CA 1
ATOM 1807 C C . ILE A 1 222 ? -12.382 -9.516 14.905 1.00 82.00 222 ILE A C 1
ATOM 1809 O O . ILE A 1 222 ? -12.803 -10.230 13.992 1.00 82.00 222 ILE A O 1
ATOM 1813 N N . ASN A 1 223 ? -12.550 -8.196 14.933 1.00 83.00 223 ASN A N 1
ATOM 1814 C CA . ASN A 1 223 ? -13.164 -7.415 13.874 1.00 83.00 223 ASN A CA 1
ATOM 1815 C C . ASN A 1 223 ? -12.116 -6.548 13.177 1.00 83.00 223 ASN A C 1
ATOM 1817 O O . ASN A 1 223 ? -11.620 -5.577 13.746 1.00 83.00 223 ASN A O 1
ATOM 1821 N N . ASN A 1 224 ? -11.841 -6.863 11.911 1.00 85.38 224 ASN A N 1
ATOM 1822 C CA . ASN A 1 224 ? -11.044 -5.996 11.048 1.00 85.38 224 ASN A CA 1
ATOM 1823 C C . ASN A 1 224 ? -11.922 -4.860 10.520 1.00 85.38 224 ASN A C 1
ATOM 1825 O O . ASN A 1 224 ? -12.922 -5.088 9.825 1.00 85.38 224 ASN A O 1
ATOM 1829 N N . ILE A 1 225 ? -11.549 -3.636 10.875 1.00 85.25 225 ILE A N 1
ATOM 1830 C CA . ILE A 1 225 ? -12.201 -2.407 10.457 1.00 85.25 225 ILE A CA 1
ATOM 1831 C C . ILE A 1 225 ? -11.275 -1.704 9.472 1.00 85.25 225 ILE A C 1
ATOM 1833 O O . ILE A 1 225 ? -10.281 -1.096 9.859 1.00 85.25 225 ILE A O 1
ATOM 1837 N N . ASN A 1 226 ? -11.654 -1.730 8.199 1.00 85.06 226 ASN A N 1
ATOM 1838 C CA . ASN A 1 226 ? -11.006 -0.902 7.193 1.00 85.06 226 ASN A CA 1
ATOM 1839 C C . ASN A 1 226 ? -11.720 0.448 7.144 1.00 85.06 226 ASN A C 1
ATOM 1841 O O . ASN A 1 226 ? -12.931 0.502 6.899 1.00 85.06 226 ASN A O 1
ATOM 1845 N N . LEU A 1 227 ? -10.985 1.534 7.388 1.00 82.81 227 LEU A N 1
ATOM 1846 C CA . LEU A 1 227 ? -11.519 2.871 7.143 1.00 82.81 227 LEU A CA 1
ATOM 1847 C C . LEU A 1 227 ? -11.757 3.045 5.638 1.00 82.81 227 LEU A C 1
ATOM 1849 O O . LEU A 1 227 ? -11.072 2.438 4.812 1.00 82.81 227 LEU A O 1
ATOM 1853 N N . TYR A 1 228 ? -12.728 3.885 5.271 1.00 76.00 228 TYR A N 1
ATOM 1854 C CA . TYR A 1 228 ? -12.934 4.209 3.862 1.00 76.00 228 TYR A CA 1
ATOM 1855 C C . TYR A 1 228 ? -11.655 4.807 3.267 1.00 76.00 228 TYR A C 1
ATOM 1857 O O . TYR A 1 228 ? -11.075 5.700 3.897 1.00 76.00 228 TYR A O 1
ATOM 1865 N N . PRO A 1 229 ? -11.253 4.358 2.063 1.00 78.06 229 PRO A N 1
ATOM 1866 C CA . PRO A 1 229 ? -10.031 4.821 1.433 1.00 78.06 229 PRO A CA 1
ATOM 1867 C C . PRO A 1 229 ? -10.102 6.334 1.258 1.00 78.06 229 PRO A C 1
ATOM 1869 O O . PRO A 1 229 ? -11.050 6.868 0.673 1.00 78.06 229 PRO A O 1
ATOM 1872 N N . LEU A 1 230 ? -9.109 7.026 1.806 1.00 83.81 230 LEU A N 1
ATOM 1873 C CA . LEU A 1 230 ? -8.972 8.465 1.653 1.00 83.81 230 LEU A CA 1
ATOM 1874 C C . LEU A 1 230 ? -7.942 8.751 0.565 1.00 83.81 230 LEU A C 1
ATOM 1876 O O . LEU A 1 230 ? -6.824 8.249 0.623 1.00 83.81 230 LEU A O 1
ATOM 1880 N N . GLU A 1 231 ? -8.336 9.561 -0.414 1.00 88.94 231 GLU A N 1
ATOM 1881 C CA . GLU A 1 231 ? -7.475 9.971 -1.519 1.00 88.94 231 GLU A CA 1
ATOM 1882 C C . GLU A 1 231 ? -6.853 11.331 -1.211 1.00 88.94 231 GLU A C 1
ATOM 1884 O O . GLU A 1 231 ? -7.573 12.317 -1.050 1.00 88.94 231 GLU A O 1
ATOM 1889 N N . ILE A 1 232 ? -5.524 11.381 -1.128 1.00 85.88 232 ILE A N 1
ATOM 1890 C CA . ILE A 1 232 ? -4.771 12.613 -0.874 1.00 85.88 232 ILE A CA 1
ATOM 1891 C C . ILE A 1 232 ? -3.707 12.780 -1.963 1.00 85.88 232 ILE A C 1
ATOM 1893 O O . ILE A 1 232 ? -2.964 11.836 -2.249 1.00 85.88 232 ILE A O 1
ATOM 1897 N N . PRO A 1 233 ? -3.613 13.954 -2.606 1.00 86.62 233 PRO A N 1
ATOM 1898 C CA . PRO A 1 233 ? -2.555 14.219 -3.569 1.00 86.62 233 PRO A CA 1
ATOM 1899 C C . PRO A 1 233 ? -1.194 14.371 -2.866 1.00 86.62 233 PRO A C 1
ATOM 1901 O O . PRO A 1 233 ? -1.090 14.948 -1.782 1.00 86.62 233 PRO A O 1
ATOM 1904 N N . GLY A 1 234 ? -0.131 13.864 -3.491 1.00 82.69 234 GLY A N 1
ATOM 1905 C CA . GLY A 1 234 ? 1.219 13.833 -2.920 1.00 82.69 234 GLY A CA 1
ATOM 1906 C C . GLY A 1 234 ? 1.787 15.216 -2.609 1.00 82.69 234 GLY A C 1
ATOM 1907 O O . GLY A 1 234 ? 2.472 15.384 -1.601 1.00 82.69 234 GLY A O 1
ATOM 1908 N N . ASN A 1 235 ? 1.420 16.232 -3.399 1.00 83.44 235 ASN A N 1
ATOM 1909 C CA . ASN A 1 235 ? 1.819 17.617 -3.149 1.00 83.44 235 ASN A CA 1
ATOM 1910 C C . ASN A 1 235 ? 1.368 18.133 -1.771 1.00 83.44 235 ASN A C 1
ATOM 1912 O O . ASN A 1 235 ? 2.085 18.911 -1.154 1.00 83.44 235 ASN A O 1
ATOM 1916 N N . GLN A 1 236 ? 0.207 17.710 -1.268 1.00 80.75 236 GLN A N 1
ATOM 1917 C CA . GLN A 1 236 ? -0.272 18.068 0.067 1.00 80.75 236 GLN A CA 1
ATOM 1918 C C . GLN A 1 236 ? 0.475 17.262 1.128 1.00 80.75 236 GLN A C 1
ATOM 1920 O O . GLN A 1 236 ? 0.912 17.821 2.131 1.00 80.75 236 GLN A O 1
ATOM 1925 N N . LEU A 1 237 ? 0.699 15.975 0.858 1.00 78.94 237 LEU A N 1
ATOM 1926 C CA . LEU A 1 237 ? 1.322 15.046 1.794 1.00 78.94 237 LEU A CA 1
ATOM 1927 C C . LEU A 1 237 ? 2.759 15.411 2.166 1.00 78.94 237 LEU A C 1
ATOM 1929 O O . LEU A 1 237 ? 3.166 15.237 3.309 1.00 78.94 237 LEU A O 1
ATOM 1933 N N . LYS A 1 238 ? 3.510 15.977 1.221 1.00 75.88 238 LYS A N 1
ATOM 1934 C CA . LYS A 1 238 ? 4.878 16.450 1.454 1.00 75.88 238 LYS A CA 1
ATOM 1935 C C . LYS A 1 238 ? 4.963 17.575 2.490 1.00 75.88 238 LYS A C 1
ATOM 1937 O O . LYS A 1 238 ? 5.959 17.665 3.205 1.00 75.88 238 LYS A O 1
ATOM 1942 N N . HIS A 1 239 ? 3.927 18.413 2.567 1.00 74.44 239 HIS A N 1
ATOM 1943 C CA . HIS A 1 239 ? 3.837 19.542 3.502 1.00 74.44 239 HIS A CA 1
ATOM 1944 C C . HIS A 1 239 ? 3.158 19.160 4.823 1.00 74.44 239 HIS A C 1
ATOM 1946 O O . HIS A 1 239 ? 3.115 19.963 5.759 1.00 74.44 239 HIS A O 1
ATOM 1952 N N . TRP A 1 240 ? 2.608 17.947 4.915 1.00 74.75 240 TRP A N 1
ATOM 1953 C CA . TRP A 1 240 ? 2.044 17.450 6.158 1.00 74.75 240 TRP A CA 1
ATOM 1954 C C . TRP A 1 240 ? 3.167 17.072 7.118 1.00 74.75 240 TRP A C 1
ATOM 1956 O O . TRP A 1 240 ? 4.122 16.383 6.759 1.00 74.75 240 TRP A O 1
ATOM 1966 N N . GLY A 1 241 ? 3.046 17.549 8.356 1.00 74.38 241 GLY A N 1
ATOM 1967 C CA . GLY A 1 241 ? 3.867 17.074 9.454 1.00 74.38 241 GLY A CA 1
ATOM 1968 C C . GLY A 1 241 ? 3.350 15.733 9.968 1.00 74.38 241 GLY A C 1
ATOM 1969 O O . GLY A 1 241 ? 2.906 14.863 9.221 1.00 74.38 241 GLY A O 1
ATOM 1970 N N . ASN A 1 242 ? 3.380 15.570 11.284 1.00 82.81 242 ASN A N 1
ATOM 1971 C CA . ASN A 1 242 ? 2.845 14.376 11.913 1.00 82.81 242 ASN A CA 1
ATOM 1972 C C . ASN A 1 242 ? 1.314 14.341 11.793 1.00 82.81 242 ASN A C 1
ATOM 1974 O O . ASN A 1 242 ? 0.647 15.348 12.029 1.00 82.81 242 ASN A O 1
ATOM 1978 N N . PHE A 1 243 ? 0.751 13.171 11.503 1.00 83.38 243 PHE A N 1
ATOM 1979 C CA . PHE A 1 243 ? -0.687 12.943 11.599 1.00 83.38 243 PHE A CA 1
ATOM 1980 C C . PHE A 1 243 ? -1.026 11.963 12.721 1.00 83.38 243 PHE A C 1
ATOM 1982 O O . PHE A 1 243 ? -0.199 11.143 13.131 1.00 83.38 243 PHE A O 1
ATOM 1989 N N . LYS A 1 244 ? -2.246 12.078 13.244 1.00 87.62 244 LYS A N 1
ATOM 1990 C CA . LYS A 1 244 ? -2.790 11.227 14.307 1.00 87.62 244 LYS A CA 1
ATOM 1991 C C . LYS A 1 244 ? -4.228 10.844 13.988 1.00 87.62 244 LYS A C 1
ATOM 1993 O O . LYS A 1 244 ? -4.963 11.606 13.360 1.00 87.62 244 LYS A O 1
ATOM 1998 N N . ILE A 1 245 ? -4.620 9.671 14.461 1.00 86.81 245 ILE A N 1
ATOM 1999 C CA . ILE A 1 245 ? -5.977 9.145 14.384 1.00 86.81 245 ILE A CA 1
ATOM 2000 C C . ILE A 1 245 ? -6.578 9.239 15.780 1.00 86.81 245 ILE A C 1
ATOM 2002 O O . ILE A 1 245 ? -6.038 8.669 16.730 1.00 86.81 245 ILE A O 1
ATOM 2006 N N . ILE A 1 246 ? -7.693 9.950 15.903 1.00 86.56 246 ILE A N 1
ATOM 2007 C CA . ILE A 1 246 ? -8.491 9.992 17.124 1.00 86.56 246 ILE A CA 1
ATOM 2008 C C . ILE A 1 246 ? -9.737 9.150 16.905 1.00 86.56 246 ILE A C 1
ATOM 2010 O O . ILE A 1 246 ? -10.482 9.362 15.950 1.00 86.56 246 ILE A O 1
ATOM 2014 N N . LEU A 1 247 ? -9.966 8.196 17.799 1.00 85.38 247 LEU A N 1
ATOM 2015 C CA . LEU A 1 247 ? -11.156 7.362 17.825 1.00 85.38 247 LEU A CA 1
ATOM 2016 C C . LEU A 1 247 ? -11.981 7.716 19.052 1.00 85.38 247 LEU A C 1
ATOM 2018 O O . LEU A 1 247 ? -11.481 7.807 20.178 1.00 85.38 247 LEU A O 1
ATOM 2022 N N . ASN A 1 248 ? -13.266 7.920 18.811 1.00 81.94 248 ASN A N 1
ATOM 2023 C CA . ASN A 1 248 ? -14.188 8.427 19.795 1.00 81.94 248 ASN A CA 1
ATOM 2024 C C . ASN A 1 248 ? -15.485 7.621 19.788 1.00 81.94 248 ASN A C 1
ATOM 2026 O O . ASN A 1 248 ? -16.090 7.392 18.742 1.00 81.94 248 ASN A O 1
ATOM 2030 N N . ASN A 1 249 ? -15.940 7.217 20.968 1.00 71.38 249 ASN A N 1
ATOM 2031 C CA . ASN A 1 249 ? -17.241 6.587 21.132 1.00 71.38 249 ASN A CA 1
ATOM 2032 C C . ASN A 1 249 ? -18.274 7.677 21.460 1.00 71.38 249 ASN A C 1
ATOM 2034 O O . ASN A 1 249 ? -18.420 8.080 22.610 1.00 71.38 249 ASN A O 1
ATOM 2038 N N . ASP A 1 250 ? -18.957 8.219 20.451 1.00 61.38 250 ASP A N 1
ATOM 2039 C CA . ASP A 1 250 ? -20.122 9.089 20.664 1.00 61.38 250 ASP A CA 1
ATOM 2040 C C . ASP A 1 250 ? -21.395 8.247 20.703 1.00 61.38 250 ASP A C 1
ATOM 2042 O O . ASP A 1 250 ? -22.231 8.305 19.802 1.00 61.38 250 ASP A O 1
ATOM 2046 N N . ASN A 1 251 ? -21.608 7.530 21.802 1.00 52.00 251 ASN A N 1
ATOM 2047 C CA . ASN A 1 251 ? -22.945 7.046 22.150 1.00 52.00 251 ASN A CA 1
ATOM 2048 C C . ASN A 1 251 ? -23.756 8.166 22.821 1.00 52.00 251 ASN A C 1
ATOM 2050 O O . ASN A 1 251 ? -24.430 7.958 23.828 1.00 52.00 251 ASN A O 1
ATOM 2054 N N . ASN A 1 252 ? -23.668 9.387 22.288 1.00 43.38 252 ASN A N 1
ATOM 2055 C CA . ASN A 1 252 ? -24.378 10.531 22.832 1.00 43.38 252 ASN A CA 1
ATOM 2056 C C . ASN A 1 252 ? -25.811 10.527 22.289 1.00 43.38 252 ASN A C 1
ATOM 2058 O O . ASN A 1 252 ? -26.171 11.299 21.399 1.00 43.38 252 ASN A O 1
ATOM 2062 N N . ASN A 1 253 ? -26.636 9.629 22.829 1.00 38.53 253 ASN A N 1
ATOM 2063 C CA . ASN A 1 253 ? -28.088 9.734 22.755 1.00 38.53 253 ASN A CA 1
ATOM 2064 C C . ASN A 1 253 ? -28.513 10.922 23.634 1.00 38.53 253 ASN A C 1
ATOM 2066 O O . ASN A 1 253 ? -29.077 10.765 24.713 1.00 38.53 253 ASN A O 1
ATOM 2070 N N . ASN A 1 254 ? -28.211 12.137 23.171 1.00 38.59 254 ASN A N 1
ATOM 2071 C CA . ASN A 1 254 ? -28.735 13.379 23.723 1.00 38.59 254 ASN A CA 1
ATOM 2072 C C . ASN A 1 254 ? -30.223 13.484 23.352 1.00 38.59 254 ASN A C 1
ATOM 2074 O O . ASN A 1 254 ? -30.641 14.349 22.585 1.00 38.59 254 ASN A O 1
ATOM 2078 N N . ASN A 1 255 ? -31.046 12.606 23.926 1.00 36.19 255 ASN A N 1
ATOM 2079 C CA . ASN A 1 255 ? -32.456 12.898 24.121 1.00 36.19 255 ASN A CA 1
ATOM 2080 C C . ASN A 1 255 ? -32.538 13.931 25.248 1.00 36.19 255 ASN A C 1
ATOM 2082 O O . ASN A 1 255 ? -32.858 13.616 26.392 1.00 36.19 255 ASN A O 1
ATOM 2086 N N . ASN A 1 256 ? -32.250 15.188 24.906 1.00 38.44 256 ASN A N 1
ATOM 2087 C CA . ASN A 1 256 ? -32.683 16.345 25.680 1.00 38.44 256 ASN A CA 1
ATOM 2088 C C . ASN A 1 256 ? -34.214 16.446 25.571 1.00 38.44 256 ASN A C 1
ATOM 2090 O O . ASN A 1 256 ? -34.756 17.375 24.976 1.00 38.44 256 ASN A O 1
ATOM 2094 N N . ASN A 1 257 ? -34.926 15.486 26.164 1.00 37.12 257 ASN A N 1
ATOM 2095 C CA . ASN A 1 257 ? -36.273 15.745 26.635 1.00 37.12 257 ASN A CA 1
ATOM 2096 C C . ASN A 1 257 ? -36.113 16.581 27.893 1.00 37.12 257 ASN A C 1
ATOM 2098 O O . ASN A 1 257 ? -35.952 16.081 29.003 1.00 37.12 257 ASN A O 1
ATOM 2102 N N . ASN A 1 258 ? -36.104 17.885 27.654 1.00 46.09 258 ASN A N 1
ATOM 2103 C CA . ASN A 1 258 ? -36.136 18.936 28.644 1.00 46.09 258 ASN A CA 1
ATOM 2104 C C . ASN A 1 258 ? -37.504 18.896 29.349 1.00 46.09 258 ASN A C 1
ATOM 2106 O O . ASN A 1 258 ? -38.355 19.752 29.134 1.00 46.09 258 ASN A O 1
ATOM 2110 N N . ASN A 1 259 ? -37.745 17.852 30.142 1.00 39.00 259 ASN A N 1
ATOM 2111 C CA . ASN A 1 259 ? -38.849 17.812 31.081 1.00 39.00 259 ASN A CA 1
ATOM 2112 C C . ASN A 1 259 ? -38.312 18.270 32.428 1.00 39.00 259 ASN A C 1
ATOM 2114 O O . ASN A 1 259 ? -37.685 17.515 33.170 1.00 39.00 259 ASN A O 1
ATOM 2118 N N . ASN A 1 260 ? -38.586 19.544 32.708 1.00 49.28 260 ASN A N 1
ATOM 2119 C CA . ASN A 1 260 ? -38.736 20.067 34.055 1.00 49.28 260 ASN A CA 1
ATOM 2120 C C . ASN A 1 260 ? -39.350 18.996 34.961 1.00 49.28 260 ASN A C 1
ATOM 2122 O O . ASN A 1 260 ? -40.483 18.583 34.724 1.00 49.28 260 ASN A O 1
ATOM 2126 N N . ASN A 1 261 ? -38.630 18.603 36.006 1.00 39.91 261 ASN A N 1
ATOM 2127 C CA . ASN A 1 261 ? -39.193 18.550 37.346 1.00 39.91 261 ASN A CA 1
ATOM 2128 C C . ASN A 1 261 ? -38.074 18.442 38.379 1.00 39.91 261 ASN A C 1
ATOM 2130 O O . ASN A 1 261 ? -37.248 17.534 38.348 1.00 39.91 261 ASN A O 1
ATOM 2134 N N . ASN A 1 262 ? -38.095 19.401 39.304 1.00 54.16 262 ASN A N 1
ATOM 2135 C CA . ASN A 1 262 ? -37.452 19.316 40.606 1.00 54.16 262 ASN A CA 1
ATOM 2136 C C . ASN A 1 262 ? -37.691 17.933 41.216 1.00 54.16 262 ASN A C 1
ATOM 2138 O O . ASN A 1 262 ? -38.847 17.529 41.320 1.00 54.16 262 ASN A O 1
ATOM 2142 N N . ASN A 1 263 ? -36.629 17.271 41.675 1.00 40.41 263 ASN A N 1
ATOM 2143 C CA . ASN A 1 263 ? -36.589 16.651 42.997 1.00 40.41 263 ASN A CA 1
ATOM 2144 C C . ASN A 1 263 ? -35.157 16.267 43.394 1.00 40.41 263 ASN A C 1
ATOM 2146 O O . ASN A 1 263 ? -34.323 15.904 42.571 1.00 40.41 263 ASN A O 1
ATOM 2150 N N . ASN A 1 264 ? -34.916 16.419 44.694 1.00 40.38 264 ASN A N 1
ATOM 2151 C CA . ASN A 1 264 ? -33.674 16.208 45.424 1.00 40.38 264 ASN A CA 1
ATOM 215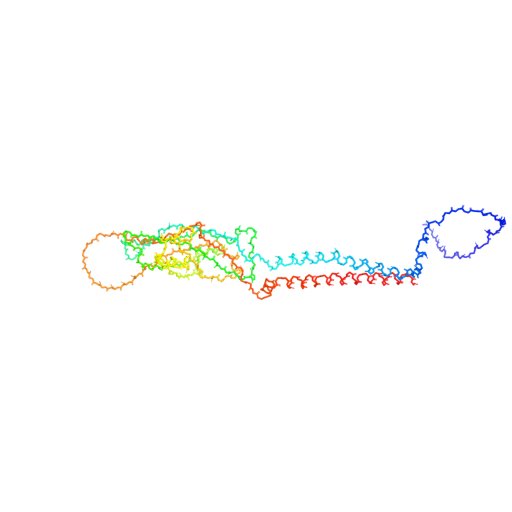2 C C . ASN A 1 264 ? -33.056 14.812 45.263 1.00 40.38 264 ASN A C 1
ATOM 2154 O O . ASN A 1 264 ? -33.774 13.822 45.197 1.00 40.38 264 ASN A O 1
ATOM 2158 N N . SER A 1 265 ? -31.728 14.797 45.450 1.00 44.91 265 SER A N 1
ATOM 2159 C CA . SER A 1 265 ? -30.904 13.703 45.983 1.00 44.91 265 SER A CA 1
ATOM 2160 C C . SER A 1 265 ? -30.901 12.394 45.196 1.00 44.91 265 SER A C 1
ATOM 2162 O O . SER A 1 265 ? -31.826 11.606 45.319 1.00 44.91 265 SER A O 1
ATOM 2164 N N . GLN A 1 266 ? -29.778 12.095 44.536 1.00 35.91 266 GLN A N 1
ATOM 2165 C CA . GLN A 1 266 ? -29.018 10.866 44.798 1.00 35.91 266 GLN A CA 1
ATOM 2166 C C . GLN A 1 266 ? -27.691 10.897 44.015 1.00 35.91 266 GLN A C 1
ATOM 2168 O O . GLN A 1 266 ? -27.711 11.044 42.802 1.00 35.91 266 GLN A O 1
ATOM 2173 N N . ASN A 1 267 ? -26.570 10.740 44.726 1.00 34.72 267 ASN A N 1
ATOM 2174 C CA . ASN A 1 267 ? -25.258 10.254 44.273 1.00 34.72 267 ASN A CA 1
ATOM 2175 C C . ASN A 1 267 ? -24.871 10.494 42.799 1.00 34.72 267 ASN A C 1
ATOM 2177 O O . ASN A 1 267 ? -25.190 9.681 41.932 1.00 34.72 267 ASN A O 1
ATOM 2181 N N . ASP A 1 268 ? -24.056 11.528 42.563 1.00 36.66 268 ASP A N 1
ATOM 2182 C CA . ASP A 1 268 ? -23.307 11.738 41.319 1.00 36.66 268 ASP A CA 1
ATOM 2183 C C . ASP A 1 268 ? -22.272 10.611 41.117 1.00 36.66 268 ASP A C 1
ATOM 2185 O O . ASP A 1 268 ? -21.070 10.767 41.349 1.00 36.66 268 ASP A O 1
ATOM 2189 N N . HIS A 1 269 ? -22.731 9.436 40.682 1.00 38.78 269 HIS A N 1
ATOM 2190 C CA . HIS A 1 269 ? -21.867 8.491 39.992 1.00 38.78 269 HIS A CA 1
ATOM 2191 C C . HIS A 1 269 ? -21.498 9.129 38.655 1.00 38.78 269 HIS A C 1
ATOM 2193 O O . HIS A 1 269 ? -22.282 9.151 37.712 1.00 38.78 269 HIS A O 1
ATOM 2199 N N . LYS A 1 270 ? -20.290 9.692 38.609 1.00 42.78 270 LYS A N 1
ATOM 2200 C CA . LYS A 1 270 ? -19.637 10.180 37.397 1.00 42.78 270 LYS A CA 1
ATOM 2201 C C . LYS A 1 270 ? -19.535 9.019 36.402 1.00 42.78 270 LYS A C 1
ATOM 2203 O O . LYS A 1 270 ? -18.614 8.212 36.489 1.00 42.78 270 LYS A O 1
ATOM 2208 N N . GLU A 1 271 ? -20.514 8.903 35.510 1.00 44.25 271 GLU A N 1
ATOM 2209 C CA . GLU A 1 271 ? -20.576 7.846 34.503 1.00 44.25 271 GLU A CA 1
ATOM 2210 C C . GLU A 1 271 ? -19.513 8.138 33.438 1.00 44.25 271 GLU A C 1
ATOM 2212 O O . GLU A 1 271 ? -19.688 8.953 32.530 1.00 44.25 271 GLU A O 1
ATOM 2217 N N . ILE A 1 272 ? -18.338 7.535 33.614 1.00 52.12 272 ILE A N 1
ATOM 2218 C CA . ILE A 1 272 ? -17.307 7.499 32.584 1.00 52.12 272 ILE A CA 1
ATOM 2219 C C . ILE A 1 272 ? -17.891 6.665 31.443 1.00 52.12 272 ILE A C 1
ATOM 2221 O O . ILE A 1 272 ? -18.277 5.516 31.644 1.00 52.12 272 ILE A O 1
ATOM 2225 N N . GLN A 1 273 ? -17.997 7.246 30.245 1.00 57.69 273 GLN A N 1
ATOM 2226 C CA . GLN A 1 273 ? -18.356 6.469 29.062 1.00 57.69 273 GLN A CA 1
ATOM 2227 C C . GLN A 1 273 ? -17.214 5.495 28.765 1.00 57.69 273 GLN A C 1
ATOM 2229 O O . GLN A 1 273 ? -16.194 5.872 28.181 1.00 57.69 273 GLN A O 1
ATOM 2234 N N . ASP A 1 274 ? -17.381 4.251 29.204 1.00 62.00 274 ASP A N 1
ATOM 2235 C CA . ASP A 1 274 ? -16.390 3.205 29.004 1.00 62.00 274 ASP A CA 1
ATOM 2236 C C . ASP A 1 274 ? -16.336 2.778 27.534 1.00 62.00 274 ASP A C 1
ATOM 2238 O O . ASP A 1 274 ? -17.351 2.572 26.855 1.00 62.00 274 ASP A O 1
ATOM 2242 N N . ILE A 1 275 ? -15.111 2.665 27.026 1.00 68.44 275 ILE A N 1
ATOM 2243 C CA . ILE A 1 275 ? -14.840 2.168 25.682 1.00 68.44 275 ILE A CA 1
ATOM 2244 C C . ILE A 1 275 ? -15.120 0.663 25.701 1.00 68.44 275 ILE A C 1
ATOM 2246 O O . ILE A 1 275 ? -14.466 -0.093 26.412 1.00 68.44 275 ILE A O 1
ATOM 2250 N N . ARG A 1 276 ? -16.114 0.223 24.924 1.00 73.88 276 ARG A N 1
ATOM 2251 C CA . ARG A 1 276 ? -16.596 -1.175 24.916 1.00 73.88 276 ARG A CA 1
ATOM 2252 C C . ARG A 1 276 ? -15.818 -2.095 23.970 1.00 73.88 276 ARG A C 1
ATOM 2254 O O . ARG A 1 276 ? -16.219 -3.230 23.722 1.00 73.88 276 ARG A O 1
ATOM 2261 N N . TYR A 1 277 ? -14.722 -1.596 23.417 1.00 78.88 277 TYR A N 1
ATOM 2262 C CA . TYR A 1 277 ? -13.862 -2.310 22.489 1.00 78.88 277 TYR A CA 1
ATOM 2263 C C . TYR A 1 277 ? -12.399 -2.053 22.843 1.00 78.88 277 TYR A C 1
ATOM 2265 O O . TYR A 1 277 ? -12.034 -0.969 23.295 1.00 78.88 277 TYR A O 1
ATOM 2273 N N . LEU A 1 278 ? -11.569 -3.064 22.634 1.00 82.81 278 LEU A N 1
ATOM 2274 C CA . LEU A 1 278 ? -10.119 -2.985 22.717 1.00 82.81 278 LEU A CA 1
ATOM 2275 C C . LEU A 1 278 ? -9.565 -2.955 21.294 1.00 82.81 278 LEU A C 1
ATOM 2277 O O . LEU A 1 278 ? -10.073 -3.666 20.432 1.00 82.81 278 LEU A O 1
ATOM 2281 N N . ILE A 1 279 ? -8.541 -2.151 21.036 1.00 85.06 279 ILE A N 1
ATOM 2282 C CA . ILE A 1 279 ? -7.819 -2.190 19.763 1.00 85.06 279 ILE A CA 1
ATOM 2283 C C . ILE A 1 279 ? -6.556 -3.015 19.970 1.00 85.06 279 ILE A C 1
ATOM 2285 O O . ILE A 1 279 ? -5.877 -2.853 20.981 1.00 85.06 279 ILE A O 1
ATOM 2289 N N . ASP A 1 280 ? -6.272 -3.918 19.038 1.00 85.31 280 ASP A N 1
ATOM 2290 C CA . ASP A 1 280 ? -5.004 -4.635 19.012 1.00 85.31 280 ASP A CA 1
ATOM 2291 C C . ASP A 1 280 ? -3.967 -3.819 18.231 1.00 85.31 280 ASP A C 1
ATOM 2293 O O . ASP A 1 280 ? -4.055 -3.657 17.011 1.00 85.31 280 ASP A O 1
ATOM 2297 N N . ASP A 1 281 ? -2.987 -3.282 18.955 1.00 85.81 281 ASP A N 1
ATOM 2298 C CA . ASP A 1 281 ? -1.920 -2.443 18.403 1.00 85.81 281 ASP A CA 1
ATOM 2299 C C . ASP A 1 281 ? -0.952 -3.231 17.502 1.00 85.81 281 ASP A C 1
ATOM 2301 O O . ASP A 1 281 ? -0.301 -2.657 16.630 1.00 85.81 281 ASP A O 1
ATOM 2305 N N . ASN A 1 282 ? -0.833 -4.551 17.689 1.00 86.25 282 ASN A N 1
ATOM 2306 C CA . ASN A 1 282 ? 0.129 -5.364 16.932 1.00 86.25 282 ASN A CA 1
ATOM 2307 C C . ASN A 1 282 ? -0.348 -5.678 15.510 1.00 86.25 282 ASN A C 1
ATOM 2309 O O . ASN A 1 282 ? 0.454 -5.997 14.632 1.00 86.25 282 ASN A O 1
ATOM 2313 N N . SER A 1 283 ? -1.656 -5.625 15.297 1.00 86.44 283 SER A N 1
ATOM 2314 C CA . SER A 1 283 ? -2.333 -5.993 14.053 1.00 86.44 283 SER A CA 1
ATOM 2315 C C . SER A 1 283 ? -3.014 -4.804 13.375 1.00 86.44 283 SER A C 1
ATOM 2317 O O . SER A 1 283 ? -3.425 -4.915 12.216 1.00 86.44 283 SER A O 1
ATOM 2319 N N . SER A 1 284 ? -3.106 -3.664 14.063 1.00 90.25 284 SER A N 1
ATOM 2320 C CA . SER A 1 284 ? -3.567 -2.400 13.496 1.00 90.25 284 SER A CA 1
ATOM 2321 C C . SER A 1 284 ? -2.436 -1.704 12.747 1.00 90.25 284 SER A C 1
ATOM 2323 O O . SER A 1 284 ? -1.331 -1.521 13.261 1.00 90.25 284 SER A O 1
ATOM 2325 N N . TRP A 1 285 ? -2.706 -1.288 11.514 1.00 91.88 285 TRP A N 1
ATOM 2326 C CA . TRP A 1 285 ? -1.695 -0.702 10.646 1.00 91.88 285 TRP A CA 1
ATOM 2327 C C . TRP A 1 285 ? -2.276 0.304 9.658 1.00 91.88 285 TRP A C 1
ATOM 2329 O O . TRP A 1 285 ? -3.474 0.328 9.369 1.00 91.88 285 TRP A O 1
ATOM 2339 N N . ILE A 1 286 ? -1.390 1.134 9.117 1.00 89.81 286 ILE A N 1
ATOM 2340 C CA . ILE A 1 286 ? -1.668 2.029 8.002 1.00 89.81 286 ILE A CA 1
ATOM 2341 C C . ILE A 1 286 ? -0.669 1.794 6.868 1.00 89.81 286 ILE A C 1
ATOM 2343 O O . ILE A 1 286 ? 0.522 1.579 7.099 1.00 89.81 286 ILE A O 1
ATOM 2347 N N . GLN A 1 287 ? -1.177 1.828 5.640 1.00 90.25 287 GLN A N 1
ATOM 2348 C CA . GLN A 1 287 ? -0.404 1.724 4.411 1.00 90.25 287 GLN A CA 1
ATOM 2349 C C . GLN A 1 287 ? -0.894 2.767 3.402 1.00 90.25 287 GLN A C 1
ATOM 2351 O O . GLN A 1 287 ? -2.094 3.044 3.311 1.00 90.25 287 GLN A O 1
ATOM 2356 N N . PHE A 1 288 ? 0.035 3.356 2.654 1.00 87.94 288 PHE A N 1
ATOM 2357 C CA . PHE A 1 288 ? -0.265 4.295 1.579 1.00 87.94 288 PHE A CA 1
ATOM 2358 C C . PHE A 1 288 ? -0.050 3.608 0.240 1.00 87.94 288 PHE A C 1
ATOM 2360 O O . PHE A 1 288 ? 1.074 3.217 -0.067 1.00 87.94 288 PHE A O 1
ATOM 2367 N N . ASP A 1 289 ? -1.100 3.521 -0.566 1.00 89.94 289 ASP A N 1
ATOM 2368 C CA . ASP A 1 289 ? -1.037 2.923 -1.896 1.00 89.94 289 ASP A CA 1
ATOM 2369 C C . ASP A 1 289 ? -1.151 3.995 -2.974 1.00 89.94 289 ASP A C 1
ATOM 2371 O O . ASP A 1 289 ? -1.960 4.918 -2.887 1.00 89.94 289 ASP A O 1
ATOM 2375 N N . VAL A 1 290 ? -0.351 3.888 -4.025 1.00 89.94 290 VAL A N 1
ATOM 2376 C CA . VAL A 1 290 ? -0.405 4.807 -5.157 1.00 89.94 290 VAL A CA 1
ATOM 2377 C C . VAL A 1 290 ? -1.645 4.515 -5.998 1.00 89.94 290 VAL A C 1
ATOM 2379 O O . VAL A 1 290 ? -1.820 3.431 -6.558 1.00 89.94 290 VAL A O 1
ATOM 2382 N N . LYS A 1 291 ? -2.482 5.534 -6.197 1.00 90.44 291 LYS A N 1
ATOM 2383 C CA . LYS A 1 291 ? -3.537 5.513 -7.209 1.00 90.44 291 LYS A CA 1
ATOM 2384 C C . LYS A 1 291 ? -2.950 5.891 -8.562 1.00 90.44 291 LYS A C 1
ATOM 2386 O O . LYS A 1 291 ? -2.823 7.068 -8.911 1.00 90.44 291 LYS A O 1
ATOM 2391 N N . TRP A 1 292 ? -2.612 4.879 -9.352 1.00 89.31 292 TRP A N 1
ATOM 2392 C CA . TRP A 1 292 ? -2.091 5.089 -10.698 1.00 89.31 292 TRP A CA 1
ATOM 2393 C C . TRP A 1 292 ? -3.136 5.727 -11.618 1.00 89.31 292 TRP A C 1
ATOM 2395 O O . TRP A 1 292 ? -4.256 5.234 -11.756 1.00 89.31 292 TRP A O 1
ATOM 2405 N N . SER A 1 293 ? -2.746 6.802 -12.302 1.00 86.62 293 SER A N 1
ATOM 2406 C CA . SER A 1 293 ? -3.582 7.490 -13.287 1.00 86.62 293 SER A CA 1
ATOM 2407 C C . SER A 1 293 ? -2.809 7.796 -14.578 1.00 86.62 293 SER A C 1
ATOM 2409 O O . SER A 1 293 ? -1.574 7.788 -14.615 1.00 86.62 293 SER A O 1
ATOM 2411 N N . GLY A 1 294 ? -3.544 8.012 -15.674 1.00 87.31 294 GLY A N 1
ATOM 2412 C CA . GLY A 1 294 ? -2.985 8.418 -16.966 1.00 87.31 294 GLY A CA 1
ATOM 2413 C C . GLY A 1 294 ? -1.986 7.419 -17.563 1.00 87.31 294 GLY A C 1
ATOM 2414 O O . GLY A 1 294 ? -2.235 6.217 -17.606 1.00 87.31 294 GLY A O 1
ATOM 2415 N N . PHE A 1 295 ? -0.850 7.924 -18.049 1.00 87.06 295 PHE A N 1
ATOM 2416 C CA . PHE A 1 295 ? 0.189 7.114 -18.697 1.00 87.06 295 PHE A CA 1
ATOM 2417 C C . PHE A 1 295 ? 0.853 6.107 -17.747 1.00 87.06 295 PHE A C 1
ATOM 2419 O O . PHE A 1 295 ? 1.111 4.969 -18.138 1.00 87.06 295 PHE A O 1
ATOM 2426 N N . ARG A 1 296 ? 1.068 6.493 -16.482 1.00 88.69 296 ARG A N 1
ATOM 2427 C CA . ARG A 1 296 ? 1.691 5.624 -15.472 1.00 88.69 296 ARG A CA 1
ATOM 2428 C C . ARG A 1 296 ? 0.827 4.393 -15.176 1.00 88.69 296 ARG A C 1
ATOM 2430 O O . ARG A 1 296 ? 1.360 3.297 -15.057 1.00 88.69 296 ARG A O 1
ATOM 2437 N N . TYR A 1 297 ? -0.503 4.542 -15.186 1.00 90.00 297 TYR A N 1
ATOM 2438 C CA . TYR A 1 297 ? -1.433 3.409 -15.073 1.00 90.00 297 TYR A CA 1
ATOM 2439 C C . TYR A 1 297 ? -1.213 2.350 -16.159 1.00 90.00 297 TYR A C 1
ATOM 2441 O O . TYR A 1 297 ? -1.186 1.156 -15.863 1.00 90.00 297 TYR A O 1
ATOM 2449 N N . TYR A 1 298 ? -1.027 2.769 -17.414 1.00 90.00 298 TYR A N 1
ATOM 2450 C CA . TYR A 1 298 ? -0.793 1.831 -18.513 1.00 90.00 298 TYR A CA 1
ATOM 2451 C C . TYR A 1 298 ? 0.554 1.123 -18.395 1.00 90.00 298 TYR A C 1
ATOM 2453 O O . TYR A 1 298 ? 0.617 -0.075 -18.661 1.00 90.00 298 TYR A O 1
ATOM 2461 N N . MET A 1 299 ? 1.599 1.835 -17.964 1.00 88.62 299 MET A N 1
ATOM 2462 C CA . MET A 1 299 ? 2.913 1.233 -17.740 1.00 88.62 299 MET A CA 1
ATOM 2463 C C . MET A 1 299 ? 2.887 0.150 -16.659 1.00 88.62 299 MET A C 1
ATOM 2465 O O . MET A 1 299 ? 3.471 -0.907 -16.869 1.00 88.62 299 MET A O 1
ATOM 2469 N N . VAL A 1 300 ? 2.195 0.386 -15.540 1.00 90.50 300 VAL A N 1
ATOM 2470 C CA . VAL A 1 300 ? 2.081 -0.599 -14.452 1.00 90.50 300 VAL A CA 1
ATOM 2471 C C . VAL A 1 300 ? 1.219 -1.786 -14.888 1.00 90.50 300 VAL A C 1
ATOM 2473 O O . VAL A 1 300 ? 1.629 -2.940 -14.780 1.00 90.50 300 VAL A O 1
ATOM 2476 N N . LYS A 1 301 ? 0.041 -1.524 -15.470 1.00 91.50 301 LYS A N 1
ATOM 2477 C CA . LYS A 1 301 ? -0.896 -2.582 -15.882 1.00 91.50 301 LYS A CA 1
ATOM 2478 C C . LYS A 1 301 ? -0.355 -3.474 -17.002 1.00 91.50 301 LYS A C 1
ATOM 2480 O O . LYS A 1 301 ? -0.632 -4.670 -17.016 1.00 91.50 301 LYS A O 1
ATOM 2485 N N . TYR A 1 302 ? 0.382 -2.900 -17.952 1.00 92.88 302 TYR A N 1
ATOM 2486 C CA . TYR A 1 302 ? 0.936 -3.607 -19.108 1.00 92.88 302 TYR A CA 1
ATOM 2487 C C . TYR A 1 302 ? 2.466 -3.620 -19.089 1.00 92.88 302 TYR A C 1
ATOM 2489 O O . TYR A 1 302 ? 3.100 -3.415 -20.128 1.00 92.88 302 TYR A O 1
ATOM 2497 N N . TYR A 1 303 ? 3.048 -3.911 -17.920 1.00 90.62 303 TYR A N 1
ATOM 2498 C CA . TYR A 1 303 ? 4.492 -3.891 -17.675 1.00 90.62 303 TYR A CA 1
ATOM 2499 C C . TYR A 1 303 ? 5.313 -4.512 -18.812 1.00 90.62 303 TYR A C 1
ATOM 2501 O O . TYR A 1 303 ? 6.128 -3.829 -19.423 1.00 90.62 303 TYR A O 1
ATOM 2509 N N . TYR A 1 304 ? 5.052 -5.769 -19.182 1.00 92.06 304 TYR A N 1
ATOM 2510 C CA . TYR A 1 304 ? 5.857 -6.472 -20.190 1.00 92.06 304 TYR A CA 1
ATOM 2511 C C . TYR A 1 304 ? 5.782 -5.854 -21.592 1.00 92.06 304 TYR A C 1
ATOM 2513 O O . TYR A 1 304 ? 6.788 -5.795 -22.299 1.00 92.06 304 TYR A O 1
ATOM 2521 N N . ILE A 1 305 ? 4.600 -5.385 -22.003 1.00 93.06 305 ILE A N 1
ATOM 2522 C CA . ILE A 1 305 ? 4.393 -4.807 -23.338 1.00 93.06 305 ILE A CA 1
ATOM 2523 C C . ILE A 1 305 ? 5.062 -3.434 -23.410 1.00 93.06 305 ILE A C 1
ATOM 2525 O O . ILE A 1 305 ? 5.777 -3.141 -24.373 1.00 93.06 305 ILE A O 1
ATOM 2529 N N . CYS A 1 306 ? 4.863 -2.605 -22.382 1.00 90.81 306 CYS A N 1
ATOM 2530 C CA . CYS A 1 306 ? 5.505 -1.300 -22.272 1.00 90.81 306 CYS A CA 1
ATOM 2531 C C . CYS A 1 306 ? 7.027 -1.435 -22.171 1.00 90.81 306 CYS A C 1
ATOM 2533 O O . CYS A 1 306 ? 7.735 -0.699 -22.856 1.00 90.81 306 CYS A O 1
ATOM 2535 N N . TYR A 1 307 ? 7.515 -2.419 -21.411 1.00 92.25 307 TYR A N 1
ATOM 2536 C CA . TYR A 1 307 ? 8.938 -2.699 -21.260 1.00 92.25 307 TYR A CA 1
ATOM 2537 C C . TYR A 1 307 ? 9.587 -3.088 -22.587 1.00 92.25 307 TYR A C 1
ATOM 2539 O O . TYR A 1 307 ? 10.536 -2.438 -23.018 1.00 92.25 307 TYR A O 1
ATOM 2547 N N . LEU A 1 308 ? 9.026 -4.072 -23.297 1.00 93.19 308 LEU A N 1
ATOM 2548 C CA . LEU A 1 308 ? 9.545 -4.499 -24.598 1.00 93.19 308 LEU A CA 1
ATOM 2549 C C . LEU A 1 308 ? 9.532 -3.349 -25.611 1.00 93.19 308 LEU A C 1
ATOM 2551 O O . LEU A 1 308 ? 10.537 -3.096 -26.276 1.00 93.19 308 LEU A O 1
ATOM 2555 N N . THR A 1 309 ? 8.414 -2.627 -25.707 1.00 93.19 309 THR A N 1
ATOM 2556 C CA . THR A 1 309 ? 8.274 -1.499 -26.640 1.00 93.19 309 THR A CA 1
ATOM 2557 C C . THR A 1 309 ? 9.282 -0.396 -26.318 1.00 93.19 309 THR A C 1
ATOM 2559 O O . THR A 1 309 ? 9.943 0.124 -27.217 1.00 93.19 309 THR A O 1
ATOM 2562 N N . GLY A 1 310 ? 9.450 -0.074 -25.035 1.00 91.81 310 GLY A N 1
ATOM 2563 C CA . GLY A 1 310 ? 10.420 0.902 -24.558 1.00 91.81 310 GLY A CA 1
ATOM 2564 C C . GLY A 1 310 ? 11.857 0.507 -24.881 1.00 91.81 310 GLY A C 1
ATOM 2565 O O . GLY A 1 310 ? 12.573 1.284 -25.511 1.00 91.81 310 GLY A O 1
ATOM 2566 N N . THR A 1 311 ? 12.265 -0.720 -24.544 1.00 93.44 311 THR A N 1
ATOM 2567 C CA . THR A 1 311 ? 13.600 -1.240 -24.875 1.00 93.44 311 THR A CA 1
ATOM 2568 C C . THR A 1 311 ? 13.871 -1.189 -26.379 1.00 93.44 311 THR A C 1
ATOM 2570 O O . THR A 1 311 ? 14.951 -0.763 -26.782 1.00 93.44 311 THR A O 1
ATOM 2573 N N . VAL A 1 312 ? 12.900 -1.561 -27.224 1.00 93.00 312 VAL A N 1
ATOM 2574 C CA . VAL A 1 312 ? 13.049 -1.502 -28.688 1.00 93.00 312 VAL A CA 1
ATOM 2575 C C . VAL A 1 312 ? 13.242 -0.065 -29.176 1.00 93.00 312 VAL A C 1
ATOM 2577 O O . VAL A 1 312 ? 14.096 0.165 -30.028 1.00 93.00 312 VAL A O 1
ATOM 2580 N N . ILE A 1 313 ? 12.508 0.911 -28.632 1.00 92.44 313 ILE A N 1
ATOM 2581 C CA . ILE A 1 313 ? 12.668 2.327 -29.002 1.00 92.44 313 ILE A CA 1
ATOM 2582 C C . ILE A 1 313 ? 14.063 2.835 -28.619 1.00 92.44 313 ILE A C 1
ATOM 2584 O O . ILE A 1 313 ? 14.755 3.404 -29.466 1.00 92.44 313 ILE A O 1
ATOM 2588 N N . PHE A 1 314 ? 14.504 2.600 -27.379 1.00 91.12 314 PHE A N 1
ATOM 2589 C CA . PHE A 1 314 ? 15.845 2.995 -26.931 1.00 91.12 314 PHE A CA 1
ATOM 2590 C C . PHE A 1 314 ? 16.933 2.335 -27.780 1.00 91.12 314 PHE A C 1
ATOM 2592 O O . PHE A 1 314 ? 17.851 3.009 -28.249 1.00 91.12 314 PHE A O 1
ATOM 2599 N N . PHE A 1 315 ? 16.785 1.040 -28.056 1.00 93.19 315 PHE A N 1
ATOM 2600 C CA . PHE A 1 315 ? 17.688 0.301 -28.925 1.00 93.19 315 PHE A CA 1
ATOM 2601 C C . PHE A 1 315 ? 17.736 0.884 -30.343 1.00 93.19 315 PHE A C 1
ATOM 2603 O O . PHE A 1 315 ? 18.825 1.107 -30.865 1.00 93.19 315 PHE A O 1
ATOM 2610 N N . MET A 1 316 ? 16.586 1.183 -30.955 1.00 91.06 316 MET A N 1
ATOM 2611 C CA . MET A 1 316 ? 16.512 1.752 -32.305 1.00 91.06 316 MET A CA 1
ATOM 2612 C C . MET A 1 316 ? 17.179 3.125 -32.396 1.00 91.06 316 MET A C 1
ATOM 2614 O O . MET A 1 316 ? 17.902 3.386 -33.357 1.00 91.06 316 MET A O 1
ATOM 2618 N N . VAL A 1 317 ? 16.988 3.991 -31.396 1.00 90.94 317 VAL A N 1
ATOM 2619 C CA . VAL A 1 317 ? 17.641 5.309 -31.354 1.00 90.94 317 VAL A CA 1
ATOM 2620 C C . VAL A 1 317 ? 19.157 5.151 -31.218 1.00 90.94 317 VAL A C 1
ATOM 2622 O O . VAL A 1 317 ? 19.908 5.736 -32.000 1.00 90.94 317 VAL A O 1
ATOM 2625 N N . SER A 1 318 ? 19.627 4.319 -30.283 1.00 88.25 318 SER A N 1
ATOM 2626 C CA . SER A 1 318 ? 21.062 4.077 -30.086 1.00 88.25 318 SER A CA 1
ATOM 2627 C C . SER A 1 318 ? 21.720 3.416 -31.301 1.00 88.25 318 SER A C 1
ATOM 2629 O O . SER A 1 318 ? 22.794 3.839 -31.733 1.00 88.25 318 SER A O 1
ATOM 2631 N N . ALA A 1 319 ? 21.066 2.417 -31.897 1.00 87.44 319 ALA A N 1
ATOM 2632 C CA . ALA A 1 319 ? 21.533 1.764 -33.113 1.00 87.44 319 ALA A CA 1
ATOM 2633 C C . ALA A 1 319 ? 21.547 2.741 -34.297 1.00 87.44 319 ALA A C 1
ATOM 2635 O O . ALA A 1 319 ? 22.527 2.779 -35.039 1.00 87.44 319 ALA A O 1
ATOM 2636 N N . GLY A 1 320 ? 20.514 3.577 -34.446 1.00 87.75 320 GLY A N 1
ATOM 2637 C CA . GLY A 1 320 ? 20.424 4.594 -35.495 1.00 87.75 320 GLY A CA 1
ATOM 2638 C C . GLY A 1 320 ? 21.596 5.578 -35.470 1.00 87.75 320 GLY A C 1
ATOM 2639 O O . GLY A 1 320 ? 22.207 5.836 -36.509 1.00 87.75 320 GLY A O 1
ATOM 2640 N N . VAL A 1 321 ? 21.986 6.056 -34.283 1.00 87.00 321 VAL A N 1
ATOM 2641 C CA . VAL A 1 321 ? 23.182 6.901 -34.111 1.00 87.00 321 VAL A CA 1
ATOM 2642 C C . VAL A 1 321 ? 24.461 6.138 -34.482 1.00 87.00 321 VAL A C 1
ATOM 2644 O O . VAL A 1 321 ? 25.326 6.680 -35.175 1.00 87.00 321 VAL A O 1
ATOM 2647 N N . GLY A 1 322 ? 24.576 4.866 -34.088 1.00 82.38 322 GLY A N 1
ATOM 2648 C CA . GLY A 1 322 ? 25.699 3.996 -34.463 1.00 82.38 322 GLY A CA 1
ATOM 2649 C C . GLY A 1 322 ? 25.835 3.790 -35.978 1.00 82.38 322 GLY A C 1
ATOM 2650 O O . GLY A 1 322 ? 26.929 3.898 -36.534 1.00 82.38 322 GLY A O 1
ATOM 2651 N N . PHE A 1 323 ? 24.724 3.561 -36.679 1.00 82.88 323 PHE A N 1
ATOM 2652 C CA . PHE A 1 323 ? 24.721 3.434 -38.137 1.00 82.88 323 PHE A CA 1
ATOM 2653 C C . PHE A 1 323 ? 25.058 4.756 -38.833 1.00 82.88 323 PHE A C 1
ATOM 2655 O O . PHE A 1 323 ? 25.865 4.765 -39.763 1.00 82.88 323 PHE A O 1
ATOM 2662 N N . PHE A 1 324 ? 24.502 5.879 -38.370 1.00 86.00 324 PHE A N 1
ATOM 2663 C CA . PHE A 1 324 ? 24.776 7.196 -38.949 1.00 86.00 324 PHE A CA 1
ATOM 2664 C C . PHE A 1 324 ? 26.251 7.602 -38.797 1.00 86.00 324 PHE A C 1
ATOM 2666 O O . PHE A 1 324 ? 26.894 8.039 -39.755 1.00 86.00 324 PHE A O 1
ATOM 2673 N N . THR A 1 325 ? 26.825 7.402 -37.609 1.00 83.56 325 THR A N 1
ATOM 2674 C CA . THR A 1 325 ? 28.251 7.666 -37.347 1.00 83.56 325 THR A CA 1
ATOM 2675 C C . THR A 1 325 ? 29.164 6.750 -38.165 1.00 83.56 325 THR A C 1
ATOM 2677 O O . THR A 1 325 ? 30.120 7.216 -38.782 1.00 83.56 325 THR A O 1
ATOM 2680 N N . SER A 1 326 ? 28.841 5.458 -38.268 1.00 79.81 326 SER A N 1
ATOM 2681 C CA . SER A 1 326 ? 29.590 4.526 -39.120 1.00 79.81 326 SER A CA 1
ATOM 2682 C C . SER A 1 326 ? 29.559 4.939 -40.600 1.00 79.81 326 SER A C 1
ATOM 2684 O O . SER A 1 326 ? 30.598 4.984 -41.268 1.00 79.81 326 SER A O 1
ATOM 2686 N N . TYR A 1 327 ? 28.383 5.319 -41.107 1.00 82.81 327 TYR A N 1
ATOM 2687 C CA . TYR A 1 327 ? 28.203 5.740 -42.495 1.00 82.81 327 TYR A CA 1
ATOM 2688 C C . TYR A 1 327 ? 28.949 7.042 -42.819 1.00 82.81 327 TYR A C 1
ATOM 2690 O O . TYR A 1 327 ? 29.622 7.139 -43.846 1.00 82.81 327 TYR A O 1
ATOM 2698 N N . THR A 1 328 ? 28.886 8.033 -41.928 1.00 83.12 328 THR A N 1
ATOM 2699 C CA . THR A 1 328 ? 29.597 9.312 -42.098 1.00 83.12 328 THR A CA 1
ATOM 2700 C C . THR A 1 328 ? 31.118 9.135 -42.113 1.00 83.12 328 THR A C 1
ATOM 2702 O O . THR A 1 328 ? 31.784 9.723 -42.966 1.00 83.12 328 THR A O 1
ATOM 2705 N N . ILE A 1 329 ? 31.677 8.269 -41.258 1.00 82.25 329 ILE A N 1
ATOM 2706 C CA . ILE A 1 329 ? 33.113 7.933 -41.266 1.00 82.25 329 ILE A CA 1
ATOM 2707 C C . ILE A 1 329 ? 33.521 7.256 -42.580 1.00 82.25 329 ILE A C 1
ATOM 2709 O O . ILE A 1 329 ? 34.556 7.596 -43.160 1.00 82.25 329 ILE A O 1
ATOM 2713 N N . LEU A 1 330 ? 32.715 6.313 -43.078 1.00 78.31 330 LEU A N 1
ATOM 2714 C CA . LEU A 1 330 ? 32.963 5.659 -44.366 1.00 78.31 330 LEU A CA 1
ATOM 2715 C C . LEU A 1 330 ? 32.957 6.666 -45.525 1.00 78.31 330 LEU A C 1
ATOM 2717 O O . LEU A 1 330 ? 33.838 6.614 -46.386 1.00 78.31 330 LEU A O 1
ATOM 2721 N N . LEU A 1 331 ? 32.010 7.606 -45.522 1.00 77.31 331 LEU A N 1
ATOM 2722 C CA . LEU A 1 331 ? 31.891 8.640 -46.549 1.00 77.31 331 LEU A CA 1
ATOM 2723 C C . LEU A 1 331 ? 33.088 9.605 -46.525 1.00 77.31 331 LEU A C 1
ATOM 2725 O O . LEU A 1 331 ? 33.664 9.888 -47.576 1.00 77.31 331 LEU A O 1
ATOM 2729 N N . LEU A 1 332 ? 33.515 10.059 -45.343 1.00 79.19 332 LEU A N 1
ATOM 2730 C CA . LEU A 1 332 ? 34.692 10.924 -45.183 1.00 79.19 332 LEU A CA 1
ATOM 2731 C C . LEU A 1 332 ? 35.990 10.230 -45.624 1.00 79.19 332 LEU A C 1
ATOM 2733 O O . LEU A 1 332 ? 36.797 10.821 -46.337 1.00 79.19 332 LEU A O 1
ATOM 2737 N N . ASN A 1 333 ? 36.178 8.958 -45.264 1.00 74.19 333 ASN A N 1
ATOM 2738 C CA . ASN A 1 333 ? 37.385 8.210 -45.625 1.00 74.19 333 ASN A CA 1
ATOM 2739 C C . ASN A 1 333 ? 37.476 7.925 -47.137 1.00 74.19 333 ASN A C 1
ATOM 2741 O O . ASN A 1 333 ? 38.569 7.903 -47.697 1.00 74.19 333 ASN A O 1
ATOM 2745 N N . ASN A 1 334 ? 36.339 7.740 -47.818 1.00 70.12 334 ASN A N 1
ATOM 2746 C CA . ASN A 1 334 ? 36.323 7.625 -49.278 1.00 70.12 334 ASN A CA 1
ATOM 2747 C C . ASN A 1 334 ? 36.613 8.960 -49.980 1.00 70.12 334 ASN A C 1
ATOM 2749 O O . ASN A 1 334 ? 37.270 8.949 -51.016 1.00 70.12 334 ASN A O 1
ATOM 2753 N N . ARG A 1 335 ? 36.180 10.101 -49.423 1.00 62.38 335 ARG A N 1
ATOM 2754 C CA . ARG A 1 335 ? 36.500 11.428 -49.987 1.00 62.38 335 ARG A CA 1
ATOM 2755 C C . ARG A 1 335 ? 37.980 11.789 -49.865 1.00 62.38 335 ARG A C 1
ATOM 2757 O O . ARG A 1 335 ? 38.478 12.470 -50.742 1.00 62.38 335 ARG A O 1
ATOM 2764 N N . ASN A 1 336 ? 38.681 11.293 -48.845 1.00 58.53 336 ASN A N 1
ATOM 2765 C CA . ASN A 1 336 ? 40.120 11.532 -48.658 1.00 58.53 336 ASN A CA 1
ATOM 2766 C C . ASN A 1 336 ? 41.029 10.638 -49.532 1.00 58.53 336 ASN A C 1
ATOM 2768 O O . ASN A 1 336 ? 42.250 10.718 -49.420 1.00 58.53 336 ASN A O 1
ATOM 2772 N N . LYS A 1 337 ? 40.454 9.737 -50.342 1.00 51.28 337 LYS A N 1
ATOM 2773 C CA . LYS A 1 337 ? 41.183 8.843 -51.265 1.00 51.28 337 LYS A CA 1
ATOM 2774 C C . LYS A 1 337 ? 41.032 9.216 -52.743 1.00 51.28 337 LYS A C 1
ATOM 2776 O O . LYS A 1 337 ? 41.668 8.572 -53.577 1.00 51.28 337 LYS A O 1
ATOM 2781 N N . LEU A 1 338 ? 40.176 10.191 -53.042 1.00 44.28 338 LEU A N 1
ATOM 2782 C CA . LEU A 1 338 ? 40.116 10.922 -54.310 1.00 44.28 338 LEU A CA 1
ATOM 2783 C C . LEU A 1 338 ? 41.006 12.156 -54.179 1.00 44.28 338 LEU A C 1
ATOM 2785 O O . LEU A 1 338 ? 41.656 12.495 -55.190 1.00 44.28 338 LEU A O 1
#